Protein AF-0000000072568891 (afdb_homodimer)

Foldseek 3Di:
DLLQVLLVVCQVVQFAEEEEEALLQCVLVVSSVVHPPSVSRYPYYHDQNDPVSLVVLPQDPVQCVPANCADQSSQVSRQVSGCVVRVGQKGKGKDAAADDADPVGRPGDHQWMWMWMDGPPDDIDIDIDGFDNDDSNVSSVVVSVVVSVVSVVVD/DLLQVLLVVCQVVQFAEEEEEALLQCVLVVSSVVHPPSVSRYPYYHDQNDPVSLVVLPQDPVQCVPANCADQSSQVSRQVSGCVVRVGQKGKGKDAAADDQDPVGRPGDHQWMWMWMDGPPDDIDIDIDGFDNDDSNVSSVVVSVVVSVVSVVVD

InterPro domains:
  IPR008136 CinA, C-terminal [PF02464] (4-154)
  IPR008136 CinA, C-terminal [TIGR00199] (7-119)
  IPR036653 CinA-like, C-terminal [G3DSA:3.90.950.20] (2-154)
  IPR036653 CinA-like, C-terminal [SSF142433] (6-154)

Sequence (310 aa):
MINVDIVKKLIDKKIRITTMESCTGGFLISVITDVEGASNITDGGFVTYSNKQKIAMGVSEETIKTYGVYSSETAVKMAEVCKIKMGSNIGIGVTGTLSNVDINNKDSVQGEVYFSIKYDEKPIVSKKINVPIDTRHEQKKFIVNSILKELDKLLMINVDIVKKLIDKKIRITTMESCTGGFLISVITDVEGASNITDGGFVTYSNKQKIAMGVSEETIKTYGVYSSETAVKMAEVCKIKMGSNIGIGVTGTLSNVDINNKDSVQGEVYFSIKYDEKPIVSKKINVPIDTRHEQKKFIVNSILKELDKLL

pLDDT: mean 94.63, std 7.24, range [63.94, 98.94]

Nearest PDB structures (foldseek):
  2a9s-assembly1_B  TM=8.992E-01  e=1.351E-15  Agrobacterium fabrum str. C58
  5kol-assembly2_D  TM=9.150E-01  e=8.970E-14  Escherichia coli O157:H7
  6mr3-assembly1_B-3  TM=9.263E-01  e=1.239E-13  Streptococcus mutans UA159
  5v01-assembly1_B  TM=9.264E-01  e=4.504E-13  Klebsiella pneumoniae subsp. pneumoniae MGH 78578
  4uux-assembly1_B  TM=9.252E-01  e=3.331E-12  Thermus thermophilus HB8

Solvent-accessible surface area (backbone atoms only — not comparable to full-atom values): 15580 Å² total; per-residue (Å²): 106,74,62,51,58,49,51,50,51,30,53,76,68,67,44,26,40,29,34,25,22,22,63,46,24,22,42,55,54,19,55,52,53,44,33,89,68,31,71,77,24,29,48,36,37,39,21,33,48,29,70,68,40,34,37,76,68,58,32,55,60,66,50,32,71,72,63,29,65,67,25,59,69,35,8,42,41,30,3,48,41,38,12,60,77,66,69,33,51,25,6,29,5,36,26,38,35,78,55,74,89,43,86,90,41,80,85,64,52,66,18,38,33,17,34,14,40,37,37,62,106,49,80,68,46,68,46,77,48,79,46,67,93,65,56,54,59,58,37,36,50,53,51,43,52,54,53,50,54,55,50,53,74,75,104,106,74,61,52,58,48,51,49,50,29,52,75,68,64,43,26,40,30,33,25,21,22,62,45,24,23,42,56,55,19,57,52,52,43,33,89,67,32,71,76,22,29,48,35,37,40,22,32,48,29,70,68,42,34,38,73,68,58,32,55,63,64,49,32,70,73,63,29,65,68,23,58,68,35,9,41,42,30,4,50,41,38,12,61,77,67,68,33,50,24,6,30,6,36,25,39,36,76,57,78,88,43,85,90,42,79,83,61,50,69,19,39,34,18,34,14,39,35,37,63,106,48,80,68,47,70,46,77,48,80,48,69,93,66,56,53,58,58,37,36,51,53,52,42,50,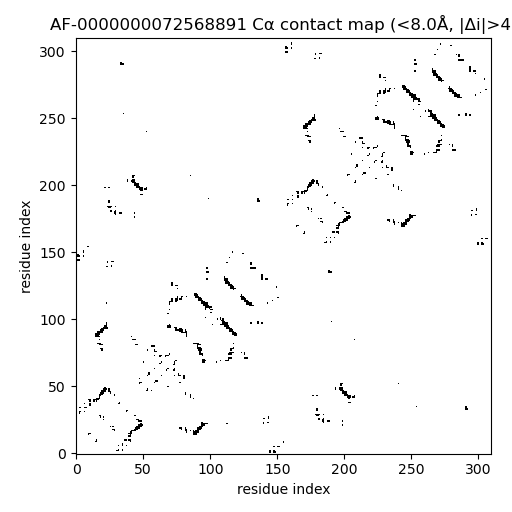53,51,51,55,55,50,52,74,74,104

Radius of gyration: 17.89 Å; Cα contacts (8 Å, |Δi|>4): 688; chains: 2; bounding box: 50×46×38 Å

Organism: NCBI:txid632245

Secondary structure (DSSP, 8-state):
-HHHHHHHHHHHHT--EEEEESTTTTHHHHHHHTSTTGGGT--EEEEE-SHHHHHHTT--HHHHHHH-SSSHHHHHHHHHHHHHHHT-SEEEEEEE--SS--TT-TTPPTTEEEEEEEETTSPPEEEEEEPPS--HHHHHHHHHHHHHHHHHHH-/-HHHHHHHHHHHHT--EEEEESTTTTHHHHHHHTSTTGGGT--EEEEE-SHHHHHHTT--HHHHHHH-SSSHHHHHHHHHHHHHHHT-SEEEEEEE--SS--TT-TT--TTEEEEEEEETTSPPEEEEEEPPS--HHHHHHHHHHHHHHHHHHH-

Structure (mmCIF, N/CA/C/O backbone):
data_AF-0000000072568891-model_v1
#
loop_
_entity.id
_entity.type
_entity.pdbx_description
1 polymer 'Competence/damage-inducible protein CinA C-domain'
#
loop_
_atom_site.group_PDB
_atom_site.id
_atom_site.type_symbol
_atom_site.label_atom_id
_atom_site.label_alt_id
_atom_site.label_comp_id
_atom_site.label_asym_id
_atom_site.label_entity_id
_atom_site.label_seq_id
_atom_site.pdbx_PDB_ins_code
_atom_site.Cartn_x
_atom_site.Cartn_y
_atom_site.Cartn_z
_atom_site.occupancy
_atom_site.B_iso_or_equiv
_atom_site.auth_seq_id
_atom_site.auth_comp_id
_atom_site.auth_asym_id
_atom_site.auth_atom_id
_atom_site.pdbx_PDB_model_num
ATOM 1 N N . MET A 1 1 ? -1.58 -4.449 -21.281 1 75.44 1 MET A N 1
ATOM 2 C CA . MET A 1 1 ? -0.47 -3.965 -20.469 1 75.44 1 MET A CA 1
ATOM 3 C C . MET A 1 1 ? 0.168 -5.109 -19.688 1 75.44 1 MET A C 1
ATOM 5 O O . MET A 1 1 ? -0.51 -6.07 -19.328 1 75.44 1 MET A O 1
ATOM 9 N N . ILE A 1 2 ? 1.432 -5.074 -19.562 1 85.19 2 ILE A N 1
ATOM 10 C CA . ILE A 1 2 ? 2.203 -6.203 -19.062 1 85.19 2 ILE A CA 1
ATOM 11 C C . ILE A 1 2 ? 1.636 -6.652 -17.703 1 85.19 2 ILE A C 1
ATOM 13 O O . ILE A 1 2 ? 1.606 -7.848 -17.406 1 85.19 2 ILE A O 1
ATOM 17 N N . ASN A 1 3 ? 1.14 -5.789 -16.969 1 90.31 3 ASN A N 1
ATOM 18 C CA . ASN A 1 3 ? 0.614 -6.156 -15.656 1 90.31 3 ASN A CA 1
ATOM 19 C C . ASN A 1 3 ? -0.646 -7.012 -15.781 1 90.31 3 ASN A C 1
ATOM 21 O O . ASN A 1 3 ? -0.822 -7.973 -15.031 1 90.31 3 ASN A O 1
ATOM 25 N N . VAL A 1 4 ? -1.508 -6.746 -16.719 1 94.38 4 VAL A N 1
ATOM 26 C CA . VAL A 1 4 ? -2.752 -7.492 -16.875 1 94.38 4 VAL A CA 1
ATOM 27 C C . VAL A 1 4 ? -2.443 -8.945 -17.203 1 94.38 4 VAL A C 1
ATOM 29 O O . VAL A 1 4 ? -3.002 -9.859 -16.594 1 94.38 4 VAL A O 1
ATOM 32 N N . ASP A 1 5 ? -1.561 -9.164 -18.141 1 96.5 5 ASP A N 1
ATOM 33 C CA . ASP A 1 5 ? -1.194 -10.516 -18.547 1 96.5 5 ASP A CA 1
ATOM 34 C C . ASP A 1 5 ? -0.608 -11.305 -17.375 1 96.5 5 ASP A C 1
ATOM 36 O O . ASP A 1 5 ? -0.961 -12.469 -17.172 1 96.5 5 ASP A O 1
ATOM 40 N N . ILE A 1 6 ? 0.227 -10.734 -16.641 1 97.69 6 ILE A N 1
ATOM 41 C CA . ILE A 1 6 ? 0.917 -11.406 -15.547 1 97.69 6 ILE A CA 1
ATOM 42 C C . ILE A 1 6 ? -0.076 -11.727 -14.43 1 97.69 6 ILE A C 1
ATOM 44 O O . ILE A 1 6 ? -0.07 -12.828 -13.883 1 97.69 6 ILE A O 1
ATOM 48 N N . VAL A 1 7 ? -0.919 -10.797 -14.062 1 97.44 7 VAL A N 1
ATOM 49 C CA . VAL A 1 7 ? -1.907 -10.992 -13.008 1 97.44 7 VAL A CA 1
ATOM 50 C C . VAL A 1 7 ? -2.898 -12.078 -13.422 1 97.44 7 VAL A C 1
ATOM 52 O O . VAL A 1 7 ? -3.283 -12.922 -12.609 1 97.44 7 VAL A O 1
ATOM 55 N N . LYS A 1 8 ? -3.287 -12.055 -14.68 1 97.25 8 LYS A N 1
ATOM 56 C CA . LYS A 1 8 ? -4.176 -13.102 -15.18 1 97.25 8 LYS A CA 1
ATOM 57 C C . LYS A 1 8 ? -3.523 -14.477 -15.078 1 97.25 8 LYS A C 1
ATOM 59 O O . LYS A 1 8 ? -4.191 -15.461 -14.758 1 97.25 8 LYS A O 1
ATOM 64 N N . LYS A 1 9 ? -2.248 -14.555 -15.398 1 97.69 9 LYS A N 1
ATOM 65 C CA . LYS A 1 9 ? -1.516 -15.805 -15.234 1 97.69 9 LYS A CA 1
ATOM 66 C C . LYS A 1 9 ? -1.547 -16.281 -13.781 1 97.69 9 LYS A C 1
ATOM 68 O O . LYS A 1 9 ? -1.742 -17.469 -13.516 1 97.69 9 LYS A O 1
ATOM 73 N N . LEU A 1 10 ? -1.302 -15.352 -12.844 1 98 10 LEU A N 1
ATOM 74 C CA . LEU A 1 10 ? -1.345 -15.672 -11.422 1 98 10 LEU A CA 1
ATOM 75 C C . LEU A 1 10 ? -2.719 -16.203 -11.023 1 98 10 LEU A C 1
ATOM 77 O O . LEU A 1 10 ? -2.82 -17.188 -10.289 1 98 10 LEU A O 1
ATOM 81 N N . ILE A 1 11 ? -3.789 -15.555 -11.523 1 97.25 11 ILE A N 1
ATOM 82 C CA . ILE A 1 11 ? -5.16 -15.945 -11.227 1 97.25 11 ILE A CA 1
ATOM 83 C C . ILE A 1 11 ? -5.422 -17.359 -11.75 1 97.25 11 ILE A C 1
ATOM 85 O O . ILE A 1 11 ? -5.941 -18.203 -11.023 1 97.25 11 ILE A O 1
ATOM 89 N N . ASP A 1 12 ? -5.023 -17.578 -12.984 1 97.5 12 ASP A N 1
ATOM 90 C CA . ASP A 1 12 ? -5.246 -18.875 -13.625 1 97.5 12 ASP A CA 1
ATOM 91 C C . ASP A 1 12 ? -4.527 -19.984 -12.867 1 97.5 12 ASP A C 1
ATOM 93 O O . ASP A 1 12 ? -5.051 -21.094 -12.734 1 97.5 12 ASP A O 1
ATOM 97 N N . LYS A 1 13 ? -3.4 -19.703 -12.398 1 97.19 13 LYS A N 1
ATOM 98 C CA . LYS A 1 13 ? -2.572 -20.703 -11.727 1 97.19 13 LYS A CA 1
ATOM 99 C C . LYS A 1 13 ? -2.869 -20.75 -10.227 1 97.19 13 LYS A C 1
ATOM 101 O O . LYS A 1 13 ? -2.293 -21.562 -9.5 1 97.19 13 LYS A O 1
ATOM 106 N N . LYS A 1 14 ? -3.689 -19.812 -9.719 1 97.56 14 LYS A N 1
ATOM 107 C CA . LYS A 1 14 ? -4.09 -19.719 -8.312 1 97.56 14 LYS A CA 1
ATOM 108 C C . LYS A 1 14 ? -2.883 -19.469 -7.418 1 97.56 14 LYS A C 1
ATOM 110 O O . LYS A 1 14 ? -2.752 -20.078 -6.359 1 97.56 14 LYS A O 1
ATOM 115 N N . ILE A 1 15 ? -1.964 -18.703 -7.949 1 97.69 15 ILE A N 1
ATOM 116 C CA . ILE A 1 15 ? -0.773 -18.312 -7.199 1 97.69 15 ILE A CA 1
ATOM 117 C C . ILE A 1 15 ? -1.021 -17 -6.48 1 97.69 15 ILE A C 1
ATOM 119 O O . ILE A 1 15 ? -1.326 -15.984 -7.117 1 97.69 15 ILE A O 1
ATOM 123 N N . ARG A 1 16 ? -0.864 -16.984 -5.18 1 98.19 16 ARG A N 1
ATOM 124 C CA . ARG A 1 16 ? -1.101 -15.789 -4.379 1 98.19 16 ARG A CA 1
ATOM 125 C C . ARG A 1 16 ? 0.17 -14.953 -4.25 1 98.19 16 ARG A C 1
ATOM 127 O O . ARG A 1 16 ? 1.268 -15.5 -4.129 1 98.19 16 ARG A O 1
ATOM 134 N N . ILE A 1 17 ? -0.001 -13.641 -4.223 1 98.62 17 ILE A N 1
ATOM 135 C CA . ILE A 1 17 ? 1.142 -12.734 -4.262 1 98.62 17 ILE A CA 1
ATOM 136 C C . ILE A 1 17 ? 0.931 -11.594 -3.264 1 98.62 17 ILE A C 1
ATOM 138 O O . ILE A 1 17 ? -0.207 -11.211 -2.979 1 98.62 17 ILE A O 1
ATOM 142 N N . THR A 1 18 ? 1.993 -11.078 -2.682 1 98.88 18 THR A N 1
ATOM 143 C CA . THR A 1 18 ? 1.985 -9.914 -1.798 1 98.88 18 THR A CA 1
ATOM 144 C C . THR A 1 18 ? 3.256 -9.094 -1.979 1 98.88 18 THR A C 1
ATOM 146 O O . THR A 1 18 ? 4.195 -9.523 -2.646 1 98.88 18 THR A O 1
ATOM 149 N N . THR A 1 19 ? 3.24 -7.887 -1.479 1 98.94 19 THR A N 1
ATOM 150 C CA . THR A 1 19 ? 4.371 -6.984 -1.669 1 98.94 19 THR A CA 1
ATOM 151 C C . THR A 1 19 ? 4.688 -6.234 -0.378 1 98.94 19 THR A C 1
ATOM 153 O O . THR A 1 19 ? 3.805 -6.023 0.457 1 98.94 19 THR A O 1
ATOM 156 N N . MET A 1 20 ? 5.887 -5.91 -0.161 1 98.94 20 MET A N 1
ATOM 157 C CA . MET A 1 20 ? 6.355 -4.906 0.79 1 98.94 20 MET A CA 1
ATOM 158 C C . MET A 1 20 ? 7.18 -3.834 0.085 1 98.94 20 MET A C 1
ATOM 160 O O . MET A 1 20 ? 8.25 -4.121 -0.459 1 98.94 20 MET A O 1
ATOM 164 N N . GLU A 1 21 ? 6.656 -2.639 0.071 1 98.88 21 GLU A N 1
ATOM 165 C CA . GLU A 1 21 ? 7.18 -1.579 -0.785 1 98.88 21 GLU A CA 1
ATOM 166 C C . GLU A 1 21 ? 7.715 -0.414 0.044 1 98.88 21 GLU A C 1
ATOM 168 O O . GLU A 1 21 ? 7.066 0.03 0.992 1 98.88 21 GLU A O 1
ATOM 173 N N . SER A 1 22 ? 8.859 0.097 -0.297 1 97.56 22 SER A N 1
ATOM 174 C CA . SER A 1 22 ? 9.352 1.367 0.229 1 97.56 22 SER A CA 1
ATOM 175 C C . SER A 1 22 ? 9.25 2.473 -0.815 1 97.56 22 SER A C 1
ATOM 177 O O . SER A 1 22 ? 8.188 3.07 -0.995 1 97.56 22 SER A O 1
ATOM 179 N N . CYS A 1 23 ? 10.117 2.512 -1.845 1 96.25 23 CYS A N 1
ATOM 180 C CA . CYS A 1 23 ? 10.242 3.629 -2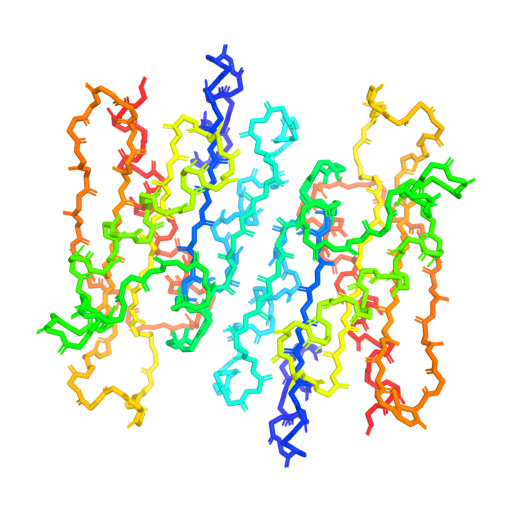.773 1 96.25 23 CYS A CA 1
ATOM 181 C C . CYS A 1 23 ? 9.109 3.617 -3.795 1 96.25 23 CYS A C 1
ATOM 183 O O . CYS A 1 23 ? 8.742 4.664 -4.336 1 96.25 23 CYS A O 1
ATOM 185 N N . THR A 1 24 ? 8.523 2.447 -4.082 1 98 24 THR A N 1
ATOM 186 C CA . THR A 1 24 ? 7.395 2.4 -5 1 98 24 THR A CA 1
ATOM 187 C C . THR A 1 24 ? 6.109 2.832 -4.297 1 98 24 THR A C 1
ATOM 189 O O . THR A 1 24 ? 5.109 3.137 -4.953 1 98 24 THR A O 1
ATOM 192 N N . GLY A 1 25 ? 6.113 2.82 -2.984 1 98 25 GLY A N 1
ATOM 193 C CA . GLY A 1 25 ? 5.117 3.512 -2.18 1 98 25 GLY A CA 1
ATOM 194 C C . GLY A 1 25 ? 3.709 2.996 -2.404 1 98 25 GLY A C 1
ATOM 195 O O . GLY A 1 25 ? 2.752 3.773 -2.416 1 98 25 GLY A O 1
ATOM 196 N N . GLY A 1 26 ? 3.553 1.776 -2.711 1 98.69 26 GLY A N 1
ATOM 197 C CA . GLY A 1 26 ? 2.236 1.182 -2.879 1 98.69 26 GLY A CA 1
ATOM 198 C C . GLY A 1 26 ? 1.837 1.016 -4.332 1 98.69 26 GLY A C 1
ATOM 199 O O . GLY A 1 26 ? 0.814 0.397 -4.633 1 98.69 26 GLY A O 1
ATOM 200 N N . PHE A 1 27 ? 2.658 1.522 -5.219 1 98.69 27 PHE A N 1
ATOM 201 C CA . PHE A 1 27 ? 2.293 1.514 -6.629 1 98.69 27 PHE A CA 1
ATOM 202 C C . PHE A 1 27 ? 2.289 0.093 -7.18 1 98.69 27 PHE A C 1
ATOM 204 O O . PHE A 1 27 ? 1.457 -0.25 -8.023 1 98.69 27 PHE A O 1
ATOM 211 N N . LEU A 1 28 ? 3.188 -0.769 -6.758 1 98.81 28 LEU A N 1
ATOM 212 C CA . LEU A 1 28 ? 3.254 -2.143 -7.242 1 98.81 28 LEU A CA 1
ATOM 213 C C . LEU A 1 28 ? 1.978 -2.902 -6.902 1 98.81 28 LEU A C 1
ATOM 215 O O . LEU A 1 28 ? 1.334 -3.475 -7.785 1 98.81 28 LEU A O 1
ATOM 219 N N . ILE A 1 29 ? 1.585 -2.893 -5.637 1 98.81 29 ILE A N 1
ATOM 220 C CA . ILE A 1 29 ? 0.37 -3.59 -5.227 1 98.81 29 ILE A CA 1
ATOM 221 C C . ILE A 1 29 ? -0.844 -2.945 -5.891 1 98.81 29 ILE A C 1
ATOM 223 O O . ILE A 1 29 ? -1.811 -3.631 -6.23 1 98.81 29 ILE A O 1
ATOM 227 N N . SER A 1 30 ? -0.806 -1.621 -6.07 1 98.56 30 SER A N 1
ATOM 228 C CA . SER A 1 30 ? -1.904 -0.927 -6.734 1 98.56 30 SER A CA 1
ATOM 229 C C . SER A 1 30 ? -2.07 -1.405 -8.172 1 98.56 30 SER A C 1
ATOM 231 O O . SER A 1 30 ? -3.193 -1.597 -8.648 1 98.56 30 SER A O 1
ATOM 233 N N . VAL A 1 31 ? -0.96 -1.564 -8.883 1 98.19 31 VAL A N 1
ATOM 234 C CA . VAL A 1 31 ? -0.97 -2.045 -10.258 1 98.19 31 VAL A CA 1
ATOM 235 C C . VAL A 1 31 ? -1.537 -3.461 -10.312 1 98.19 31 VAL A C 1
ATOM 237 O O . VAL A 1 31 ? -2.311 -3.795 -11.211 1 98.19 31 VAL A O 1
ATOM 240 N N . ILE A 1 32 ? -1.211 -4.293 -9.359 1 98 32 ILE A N 1
ATOM 241 C CA . ILE A 1 32 ? -1.725 -5.656 -9.273 1 98 32 ILE A CA 1
ATOM 242 C C . ILE A 1 32 ? -3.232 -5.625 -9.039 1 98 32 ILE A C 1
ATOM 244 O O . ILE A 1 32 ? -3.988 -6.316 -9.727 1 98 32 ILE A O 1
ATOM 248 N N . THR A 1 33 ? -3.725 -4.73 -8.18 1 96.88 33 THR A N 1
ATOM 249 C CA . THR A 1 33 ? -5.129 -4.703 -7.785 1 96.88 33 THR A CA 1
ATOM 250 C C . THR A 1 33 ? -5.965 -3.945 -8.812 1 96.88 33 THR A C 1
ATOM 252 O O . THR A 1 33 ? -7.195 -3.906 -8.711 1 96.88 33 THR A O 1
ATOM 255 N N . ASP A 1 34 ? -5.32 -3.348 -9.805 1 96.12 34 ASP A N 1
ATOM 256 C CA . ASP A 1 34 ? -6.027 -2.717 -10.914 1 96.12 34 ASP A CA 1
ATOM 257 C C . ASP A 1 34 ? -6.699 -3.76 -11.805 1 96.12 34 ASP A C 1
ATOM 259 O O . ASP A 1 34 ? -7.559 -3.426 -12.617 1 96.12 34 ASP A O 1
ATOM 263 N N . VAL A 1 35 ? -6.242 -4.957 -11.68 1 95.62 35 VAL A N 1
ATOM 264 C CA . VAL A 1 35 ? -6.719 -6.004 -12.578 1 95.62 35 VAL A CA 1
ATOM 265 C C . VAL A 1 35 ? -7.914 -6.719 -11.945 1 95.62 35 VAL A C 1
ATOM 267 O O . VAL A 1 35 ? -7.852 -7.148 -10.797 1 95.62 35 VAL A O 1
ATOM 270 N N . GLU A 1 36 ? -8.961 -6.809 -12.68 1 90.94 36 GLU A N 1
ATOM 271 C CA . GLU A 1 36 ? -10.148 -7.512 -12.203 1 90.94 36 GLU A CA 1
ATOM 272 C C . GLU A 1 36 ? -9.812 -8.938 -11.781 1 90.94 36 GLU A C 1
ATOM 274 O O . GLU A 1 36 ? -9.102 -9.656 -12.492 1 90.94 36 GLU A O 1
ATOM 279 N N . GLY A 1 37 ? -10.297 -9.344 -10.602 1 92.25 37 GLY A N 1
ATOM 280 C CA . GLY A 1 37 ? -10.023 -10.68 -10.102 1 92.25 37 GLY A CA 1
ATOM 281 C C . GLY A 1 37 ? -8.828 -10.734 -9.164 1 92.25 37 GLY A C 1
ATOM 282 O O . GLY A 1 37 ? -8.523 -11.781 -8.594 1 92.25 37 GLY A O 1
ATOM 283 N N . ALA A 1 38 ? -8.172 -9.594 -8.961 1 94.56 38 ALA A N 1
ATOM 284 C CA . ALA A 1 38 ? -6.98 -9.539 -8.117 1 94.56 38 ALA A CA 1
ATOM 285 C C . ALA A 1 38 ? -7.285 -10.047 -6.711 1 94.56 38 ALA A C 1
ATOM 287 O O . ALA A 1 38 ? -6.406 -10.578 -6.031 1 94.56 38 ALA A O 1
ATOM 288 N N . SER A 1 39 ? -8.5 -9.93 -6.215 1 93.31 39 SER A N 1
ATOM 289 C CA . SER A 1 39 ? -8.891 -10.383 -4.883 1 93.31 39 SER A CA 1
ATOM 290 C C . SER A 1 39 ? -8.695 -11.883 -4.73 1 93.31 39 SER A C 1
ATOM 292 O O . SER A 1 39 ? -8.617 -12.398 -3.609 1 93.31 39 SER A O 1
ATOM 294 N N . ASN A 1 40 ? -8.609 -12.57 -5.797 1 94.56 40 ASN A N 1
ATOM 295 C CA . ASN A 1 40 ? -8.43 -14.016 -5.77 1 94.56 40 ASN A CA 1
ATOM 296 C C . ASN A 1 40 ? -6.973 -14.391 -5.488 1 94.56 40 ASN A C 1
ATOM 298 O O . ASN A 1 40 ? -6.68 -15.539 -5.156 1 94.56 40 ASN A O 1
ATOM 302 N N . ILE A 1 41 ? -6.09 -13.367 -5.66 1 97.31 41 ILE A N 1
ATOM 303 C CA . ILE A 1 41 ? -4.695 -13.781 -5.613 1 97.31 41 ILE A CA 1
ATOM 304 C C . ILE A 1 41 ? -3.922 -12.898 -4.641 1 97.31 41 ILE A C 1
ATOM 306 O O . ILE A 1 41 ? -2.709 -13.047 -4.477 1 97.31 41 ILE A O 1
ATOM 310 N N . THR A 1 42 ? -4.523 -11.961 -4.008 1 97.81 42 THR A N 1
ATOM 311 C CA . THR A 1 42 ? -3.811 -11.172 -3.012 1 97.81 42 THR A CA 1
ATOM 312 C C . THR A 1 42 ? -4.742 -10.773 -1.871 1 97.81 42 THR A C 1
ATOM 314 O O . THR A 1 42 ? -5.914 -10.461 -2.098 1 97.81 42 THR A O 1
ATOM 317 N N . ASP A 1 43 ? -4.215 -10.789 -0.689 1 97.75 43 ASP A N 1
ATOM 318 C CA . ASP A 1 43 ? -4.914 -10.281 0.488 1 97.75 43 ASP A CA 1
ATOM 319 C C . ASP A 1 43 ? -4.469 -8.859 0.822 1 97.75 43 ASP A C 1
ATOM 321 O O . ASP A 1 43 ? -5.004 -8.234 1.741 1 97.75 43 ASP A O 1
ATOM 325 N N . GLY A 1 44 ? -3.463 -8.359 0.027 1 97.88 44 GLY A N 1
ATOM 326 C CA . GLY A 1 44 ? -2.943 -7.027 0.285 1 97.88 44 GLY A CA 1
ATOM 327 C C . GLY A 1 44 ? -1.429 -6.973 0.32 1 97.88 44 GLY A C 1
ATOM 328 O O . GLY A 1 44 ? -0.758 -7.805 -0.292 1 97.88 44 GLY A O 1
ATOM 329 N N . GLY A 1 45 ? -0.923 -5.957 0.929 1 98.56 45 GLY A N 1
ATOM 330 C CA . GLY A 1 45 ? 0.506 -5.719 1.062 1 98.56 45 GLY A CA 1
ATOM 331 C C . GLY A 1 45 ? 0.84 -4.633 2.066 1 98.56 45 GLY A C 1
ATOM 332 O O . GLY A 1 45 ? -0.046 -4.121 2.752 1 98.56 45 GLY A O 1
ATOM 333 N N . PHE A 1 46 ? 2.131 -4.344 2.148 1 98.69 46 PHE A N 1
ATOM 334 C CA . PHE A 1 46 ? 2.633 -3.381 3.121 1 98.69 46 PHE A CA 1
ATOM 335 C C . PHE A 1 46 ? 3.424 -2.275 2.43 1 98.69 46 PHE A C 1
ATOM 337 O O . PHE A 1 46 ? 4.289 -2.553 1.599 1 98.69 46 PHE A O 1
ATOM 344 N N . VAL A 1 47 ? 3.062 -1.084 2.764 1 98.75 47 VAL A N 1
ATOM 345 C CA . VAL A 1 47 ? 3.902 0.04 2.361 1 98.75 47 VAL A CA 1
ATOM 346 C C . VAL A 1 47 ? 4.734 0.515 3.551 1 98.75 47 VAL A C 1
ATOM 348 O O . VAL A 1 47 ? 4.211 1.145 4.473 1 98.75 47 VAL A O 1
ATOM 351 N N . THR A 1 48 ? 5.984 0.19 3.553 1 98.44 48 THR A N 1
ATOM 352 C CA . THR A 1 48 ? 6.902 0.521 4.637 1 98.44 48 THR A CA 1
ATOM 353 C C . THR A 1 48 ? 7.895 1.593 4.199 1 98.44 48 THR A C 1
ATOM 355 O O . THR A 1 48 ? 9.062 1.295 3.932 1 98.44 48 THR A O 1
ATOM 358 N N . TYR A 1 49 ? 7.504 2.781 4.254 1 95 49 TYR A N 1
ATOM 359 C CA . TYR A 1 49 ? 8.219 3.914 3.678 1 95 49 TYR A CA 1
ATOM 360 C C . TYR A 1 49 ? 9.297 4.418 4.633 1 95 49 TYR A C 1
ATOM 362 O O . TYR A 1 49 ? 10.078 5.309 4.281 1 95 49 TYR A O 1
ATOM 370 N N . SER A 1 50 ? 9.414 3.914 5.812 1 94.69 50 SER A N 1
ATOM 371 C CA . SER A 1 50 ? 10.445 4.25 6.789 1 94.69 50 SER A CA 1
ATOM 372 C C . SER A 1 50 ? 11.141 3 7.32 1 94.69 50 SER A C 1
ATOM 374 O O . SER A 1 50 ? 10.562 1.909 7.289 1 94.69 50 SER A O 1
ATOM 376 N N . ASN A 1 51 ? 12.344 3.248 7.848 1 94.56 51 ASN A N 1
ATOM 377 C CA . ASN A 1 51 ? 13.039 2.135 8.484 1 94.56 51 ASN A CA 1
ATOM 378 C C . ASN A 1 51 ? 12.258 1.595 9.68 1 94.56 51 ASN A C 1
ATOM 380 O O . ASN A 1 51 ? 12.18 0.381 9.875 1 94.56 51 ASN A O 1
ATOM 384 N N . LYS A 1 52 ? 11.742 2.523 10.383 1 95.69 52 LYS A N 1
ATOM 385 C CA . LYS A 1 52 ? 10.953 2.162 11.562 1 95.69 52 LYS A CA 1
ATOM 386 C C . LYS A 1 52 ? 9.82 1.207 11.195 1 95.69 52 LYS A C 1
ATOM 388 O O . LYS A 1 52 ? 9.594 0.212 11.891 1 95.69 52 LYS A O 1
ATOM 393 N N . GLN A 1 53 ? 9.172 1.443 10.156 1 96.94 53 GLN A N 1
ATOM 394 C CA . GLN A 1 53 ? 8.039 0.614 9.773 1 96.94 53 GLN A CA 1
ATOM 395 C C . GLN A 1 53 ? 8.5 -0.716 9.188 1 96.94 53 GLN A C 1
ATOM 397 O O . GLN A 1 53 ? 7.844 -1.743 9.367 1 96.94 53 GLN A O 1
ATOM 402 N N . LYS A 1 54 ? 9.602 -0.679 8.461 1 97.75 54 LYS A N 1
ATOM 403 C CA . LYS A 1 54 ? 10.164 -1.947 8.008 1 97.75 54 LYS A CA 1
ATOM 404 C C . LYS A 1 54 ? 10.438 -2.881 9.18 1 97.75 54 LYS A C 1
ATOM 406 O O . LYS A 1 54 ? 10.047 -4.051 9.156 1 97.75 54 LYS A O 1
ATOM 411 N N . ILE A 1 55 ? 11.047 -2.312 10.148 1 97.94 55 ILE A N 1
ATOM 412 C CA . ILE A 1 55 ? 11.406 -3.092 11.328 1 97.94 55 ILE A CA 1
ATOM 413 C C . ILE A 1 55 ? 10.133 -3.533 12.062 1 97.94 55 ILE A C 1
ATOM 415 O O . ILE A 1 55 ? 10.023 -4.688 12.477 1 97.94 55 ILE A O 1
ATOM 419 N N . ALA A 1 56 ? 9.172 -2.66 12.203 1 97.06 56 ALA A N 1
ATOM 420 C CA . ALA A 1 56 ? 7.902 -2.973 12.859 1 97.06 56 ALA A CA 1
ATOM 421 C C . ALA A 1 56 ? 7.191 -4.121 12.148 1 97.06 56 ALA A C 1
ATOM 423 O O . ALA A 1 56 ? 6.5 -4.918 12.789 1 97.06 56 ALA A O 1
ATOM 424 N N . MET A 1 57 ? 7.445 -4.27 10.859 1 97.25 57 MET A N 1
ATOM 425 C CA . MET A 1 57 ? 6.785 -5.324 10.094 1 97.25 57 MET A CA 1
ATOM 426 C C . MET A 1 57 ? 7.59 -6.617 10.148 1 97.25 57 MET A C 1
ATOM 428 O O . MET A 1 57 ? 7.141 -7.652 9.656 1 97.25 57 MET A O 1
ATOM 432 N N . GLY A 1 58 ? 8.75 -6.551 10.625 1 98.06 58 GLY A N 1
ATOM 433 C CA . GLY A 1 58 ? 9.461 -7.797 10.852 1 98.06 58 GLY A CA 1
ATOM 434 C C . GLY A 1 58 ? 10.789 -7.867 10.109 1 98.06 58 GLY A C 1
ATOM 435 O O . GLY A 1 58 ? 11.492 -8.875 10.188 1 98.06 58 GLY A O 1
ATOM 436 N N . VAL A 1 59 ? 11.117 -6.875 9.367 1 98.38 59 VAL A N 1
ATOM 437 C CA . VAL A 1 59 ? 12.438 -6.84 8.734 1 98.38 59 VAL A CA 1
ATOM 438 C C . VAL A 1 59 ? 13.516 -6.672 9.805 1 98.38 59 VAL A C 1
ATOM 440 O O . VAL A 1 59 ? 13.414 -5.789 10.656 1 98.38 59 VAL A O 1
ATOM 443 N N . SER A 1 60 ? 14.5 -7.434 9.75 1 97.31 60 SER A N 1
ATOM 444 C CA . SER A 1 60 ? 15.539 -7.48 10.773 1 97.31 60 SER A CA 1
ATOM 445 C C . SER A 1 60 ? 16.266 -6.148 10.883 1 97.31 60 SER A C 1
ATOM 447 O O . SER A 1 60 ? 16.844 -5.664 9.898 1 97.31 60 SER A O 1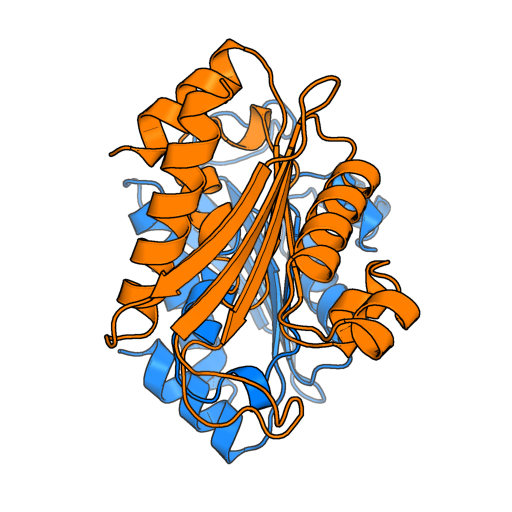
ATOM 449 N N . GLU A 1 61 ? 16.25 -5.66 12.062 1 97.12 61 GLU A N 1
ATOM 450 C CA . GLU A 1 61 ? 17.031 -4.445 12.312 1 97.12 61 GLU A CA 1
ATOM 451 C C . GLU A 1 61 ? 18.516 -4.672 12.039 1 97.12 61 GLU A C 1
ATOM 453 O O . GLU A 1 61 ? 19.188 -3.783 11.516 1 97.12 61 GLU A O 1
ATOM 458 N N . GLU A 1 62 ? 18.969 -5.793 12.414 1 97.62 62 GLU A N 1
ATOM 459 C CA . GLU A 1 62 ? 20.359 -6.145 12.195 1 97.62 62 GLU A CA 1
ATOM 460 C C . GLU A 1 62 ? 20.719 -6.125 10.711 1 97.62 62 GLU A C 1
ATOM 462 O O . GLU A 1 62 ? 21.781 -5.664 10.32 1 97.62 62 GLU A O 1
ATOM 467 N N . THR A 1 63 ? 19.844 -6.637 9.891 1 97 63 THR A N 1
ATOM 468 C CA . THR A 1 63 ? 20.062 -6.629 8.445 1 97 63 THR A CA 1
ATOM 469 C C . THR A 1 63 ? 20.203 -5.203 7.926 1 97 63 THR A C 1
ATOM 471 O O . THR A 1 63 ? 21.125 -4.906 7.16 1 97 63 THR A O 1
ATOM 474 N N . ILE A 1 64 ? 19.344 -4.348 8.391 1 95.88 64 ILE A N 1
ATOM 475 C CA . ILE A 1 64 ? 19.344 -2.959 7.938 1 95.88 64 ILE A CA 1
ATOM 476 C C . ILE A 1 64 ? 20.625 -2.27 8.422 1 95.88 64 ILE A C 1
ATOM 478 O O . ILE A 1 64 ? 21.266 -1.527 7.668 1 95.88 64 ILE A O 1
ATOM 482 N N . LYS A 1 65 ? 20.969 -2.551 9.648 1 95 65 LYS A N 1
ATOM 483 C CA . LYS A 1 65 ? 22.156 -1.942 10.234 1 95 65 LYS A CA 1
ATOM 484 C C . LYS A 1 65 ? 23.422 -2.406 9.508 1 95 65 LYS A C 1
ATOM 486 O O . LYS A 1 65 ? 24.344 -1.615 9.281 1 95 65 LYS A O 1
ATOM 491 N N . THR A 1 66 ? 23.484 -3.645 9.195 1 96.44 66 THR A N 1
ATOM 492 C CA . THR A 1 66 ? 24.688 -4.262 8.648 1 96.44 66 THR A CA 1
ATOM 493 C C . THR A 1 66 ? 24.828 -3.938 7.164 1 96.44 66 THR A C 1
ATOM 495 O O . THR A 1 66 ? 25.922 -3.561 6.711 1 96.44 66 THR A O 1
ATOM 498 N N . TYR A 1 67 ? 23.781 -4.055 6.383 1 96 67 TYR A N 1
ATOM 499 C CA . TYR A 1 67 ? 23.891 -3.994 4.93 1 96 67 TYR A CA 1
ATOM 500 C C . TYR A 1 67 ? 23.328 -2.686 4.395 1 96 67 TYR A C 1
ATOM 502 O O . TYR A 1 67 ? 23.562 -2.328 3.238 1 96 67 TYR A O 1
ATOM 510 N N . GLY A 1 68 ? 22.547 -1.988 5.285 1 94.12 68 GLY A N 1
ATOM 511 C CA . GLY A 1 68 ? 21.844 -0.792 4.848 1 94.12 68 GLY A CA 1
ATOM 512 C C . GLY A 1 68 ? 20.422 -1.067 4.387 1 94.12 68 GLY A C 1
ATOM 513 O O . GLY A 1 68 ? 20.094 -2.189 3.994 1 94.12 68 GLY A O 1
ATOM 514 N N . VAL A 1 69 ? 19.609 -0.022 4.391 1 94.62 69 VAL A N 1
ATOM 515 C CA . VAL A 1 69 ? 18.203 -0.147 3.996 1 94.62 69 VAL A CA 1
ATOM 516 C C . VAL A 1 69 ? 18.109 -0.352 2.486 1 94.62 69 VAL A C 1
ATOM 518 O O . VAL A 1 69 ? 17.219 -1.047 2.002 1 94.62 69 VAL A O 1
ATOM 521 N N . TYR A 1 70 ? 19.031 0.247 1.751 1 94.81 70 TYR A N 1
ATOM 522 C CA . TYR A 1 70 ? 19.109 0.091 0.303 1 94.81 70 TYR A CA 1
ATOM 523 C C . TYR A 1 70 ? 20.125 -0.979 -0.073 1 94.81 70 TYR A C 1
ATOM 525 O O . TYR A 1 70 ? 21.281 -0.666 -0.399 1 94.81 70 TYR A O 1
ATOM 533 N N . SER A 1 71 ? 19.641 -2.211 -0.037 1 96.38 71 SER A N 1
ATOM 534 C CA . SER A 1 71 ? 20.5 -3.354 -0.309 1 96.38 71 SER A CA 1
ATOM 535 C C . SER A 1 71 ? 19.703 -4.562 -0.77 1 96.38 71 SER A C 1
ATOM 537 O O . SER A 1 71 ? 18.484 -4.637 -0.528 1 96.38 71 SER A O 1
ATOM 539 N N . SER A 1 72 ? 20.406 -5.465 -1.412 1 97.69 72 SER A N 1
ATOM 540 C CA . SER A 1 72 ? 19.797 -6.723 -1.815 1 97.69 72 SER A CA 1
ATOM 541 C C . SER A 1 72 ? 19.328 -7.523 -0.604 1 97.69 72 SER A C 1
ATOM 543 O O . SER A 1 72 ? 18.266 -8.156 -0.639 1 97.69 72 SER A O 1
ATOM 545 N N . GLU A 1 73 ? 20.109 -7.543 0.435 1 98.25 73 GLU A N 1
ATOM 546 C CA . GLU A 1 73 ? 19.797 -8.281 1.653 1 98.25 73 GLU A CA 1
ATOM 547 C C . GLU A 1 73 ? 18.5 -7.777 2.289 1 98.25 73 GLU A C 1
ATOM 549 O O . GLU A 1 73 ? 17.656 -8.57 2.707 1 98.25 73 GLU A O 1
ATOM 554 N N . THR A 1 74 ? 18.344 -6.465 2.336 1 98.12 74 THR A N 1
ATOM 555 C CA . THR A 1 74 ? 17.141 -5.891 2.896 1 98.12 74 THR A CA 1
ATOM 556 C C . THR A 1 74 ? 15.93 -6.211 2.018 1 98.12 74 THR A C 1
ATOM 558 O O . THR A 1 74 ? 14.867 -6.594 2.521 1 98.12 74 THR A O 1
ATOM 561 N N . ALA A 1 75 ? 16.094 -6.117 0.705 1 98.69 75 ALA A N 1
ATOM 562 C CA . ALA A 1 75 ? 15.008 -6.449 -0.214 1 98.69 75 ALA A CA 1
ATOM 563 C C . ALA A 1 75 ? 14.57 -7.902 -0.046 1 98.69 75 ALA A C 1
ATOM 565 O O . ALA A 1 75 ? 13.375 -8.203 -0.082 1 98.69 75 ALA A O 1
ATOM 566 N N . VAL A 1 76 ? 15.508 -8.797 0.118 1 98.5 76 VAL A N 1
ATOM 567 C CA . VAL A 1 76 ? 15.219 -10.219 0.311 1 98.5 76 VAL A CA 1
ATOM 568 C C . VAL A 1 76 ? 14.422 -10.414 1.594 1 98.5 76 VAL A C 1
ATOM 570 O O . VAL A 1 76 ? 13.414 -11.125 1.602 1 98.5 76 VAL A O 1
ATOM 573 N N . LYS A 1 77 ? 14.844 -9.773 2.65 1 98.56 77 LYS A N 1
ATOM 574 C CA . LYS A 1 77 ? 14.133 -9.891 3.918 1 98.56 77 LYS A CA 1
ATOM 575 C C . LYS A 1 77 ? 12.711 -9.344 3.803 1 98.56 77 LYS A C 1
ATOM 577 O O . LYS A 1 77 ? 11.766 -9.93 4.336 1 98.56 77 LYS A O 1
ATOM 582 N N . MET A 1 78 ? 12.57 -8.258 3.117 1 98.81 78 MET A N 1
ATOM 583 C CA . MET A 1 78 ? 11.25 -7.695 2.881 1 98.81 78 MET A CA 1
ATOM 584 C C . MET A 1 78 ? 10.352 -8.695 2.162 1 98.81 78 MET A C 1
ATOM 586 O O . MET A 1 78 ? 9.203 -8.914 2.568 1 98.81 78 MET A O 1
ATOM 590 N N . ALA A 1 79 ? 10.875 -9.289 1.113 1 98.81 79 ALA A N 1
ATOM 591 C CA . ALA A 1 79 ? 10.117 -10.266 0.342 1 98.81 79 ALA A CA 1
ATOM 592 C C . ALA A 1 79 ? 9.719 -11.461 1.209 1 98.81 79 ALA A C 1
ATOM 594 O O . ALA A 1 79 ? 8.57 -11.906 1.172 1 98.81 79 ALA A O 1
ATOM 595 N N . GLU A 1 80 ? 10.617 -11.938 1.991 1 98.12 80 GLU A N 1
ATOM 596 C CA . GLU A 1 80 ? 10.383 -13.094 2.846 1 98.12 80 GLU A CA 1
ATOM 597 C C . GLU A 1 80 ? 9.344 -12.781 3.924 1 98.12 80 GLU A C 1
ATOM 599 O O . GLU A 1 80 ? 8.43 -13.578 4.16 1 98.12 80 GLU A O 1
ATOM 604 N N . VAL A 1 81 ? 9.5 -11.664 4.555 1 98.5 81 VAL A N 1
ATOM 605 C CA . VAL A 1 81 ? 8.656 -11.281 5.68 1 98.5 81 VAL A CA 1
ATOM 606 C C . VAL A 1 81 ? 7.215 -11.094 5.203 1 98.5 81 VAL A C 1
ATOM 608 O O . VAL A 1 81 ? 6.285 -11.641 5.805 1 98.5 81 VAL A O 1
ATOM 611 N N . CYS A 1 82 ? 7.059 -10.359 4.117 1 98.56 82 CYS A N 1
ATOM 612 C CA . CYS A 1 82 ? 5.688 -10.125 3.678 1 98.56 82 CYS A CA 1
ATOM 613 C C . CYS A 1 82 ? 5.043 -11.414 3.186 1 98.56 82 CYS A C 1
ATOM 615 O O . CYS A 1 82 ? 3.85 -11.641 3.398 1 98.56 82 CYS A O 1
ATOM 617 N N . LYS A 1 83 ? 5.809 -12.266 2.5 1 98.44 83 LYS A N 1
ATOM 618 C CA . LYS A 1 83 ? 5.305 -13.562 2.043 1 98.44 83 LYS A CA 1
ATOM 619 C C . LYS A 1 83 ? 4.77 -14.383 3.209 1 98.44 83 LYS A C 1
ATOM 621 O O . LYS A 1 83 ? 3.666 -14.938 3.135 1 98.44 83 LYS A O 1
ATOM 626 N N . ILE A 1 84 ? 5.523 -14.469 4.258 1 97.56 84 ILE A N 1
ATOM 627 C CA . ILE A 1 84 ? 5.16 -15.258 5.43 1 97.56 84 ILE A CA 1
ATOM 628 C C . ILE A 1 84 ? 3.943 -14.641 6.109 1 97.56 84 ILE A C 1
ATOM 630 O O . ILE A 1 84 ? 2.979 -15.336 6.426 1 97.56 84 ILE A O 1
ATOM 634 N N . LYS A 1 85 ? 3.924 -13.391 6.367 1 96.94 85 LYS A N 1
ATOM 635 C CA . LYS A 1 85 ? 2.855 -12.695 7.078 1 96.94 85 LYS A CA 1
ATOM 636 C C . LYS A 1 85 ? 1.524 -12.836 6.344 1 96.94 85 LYS A C 1
ATOM 638 O O . LYS A 1 85 ? 0.467 -12.906 6.973 1 96.94 85 LYS A O 1
ATOM 643 N N . MET A 1 86 ? 1.62 -12.797 5.027 1 97.75 86 MET A N 1
ATOM 644 C CA . MET A 1 86 ? 0.393 -12.812 4.234 1 97.75 86 MET A CA 1
ATOM 645 C C . MET A 1 86 ? -0.001 -14.234 3.869 1 97.75 86 MET A C 1
ATOM 647 O O . MET A 1 86 ? -1.097 -14.469 3.355 1 97.75 86 MET A O 1
ATOM 651 N N . GLY A 1 87 ? 0.934 -15.188 4.094 1 97.06 87 GLY A N 1
ATOM 652 C CA . GLY A 1 87 ? 0.683 -16.562 3.68 1 97.06 87 GLY A CA 1
ATOM 653 C C . GLY A 1 87 ? 0.543 -16.719 2.176 1 97.06 87 GLY A C 1
ATOM 654 O O . GLY A 1 87 ? -0.328 -17.453 1.701 1 97.06 87 GLY A O 1
ATOM 655 N N . SER A 1 88 ? 1.33 -15.969 1.422 1 98 88 SER A N 1
ATOM 656 C CA . SER A 1 88 ? 1.249 -15.984 -0.035 1 98 88 SER A CA 1
ATOM 657 C C . SER A 1 88 ? 2.291 -16.922 -0.638 1 98 88 SER A C 1
ATOM 659 O O . SER A 1 88 ? 3.238 -17.328 0.041 1 98 88 SER A O 1
ATOM 661 N N . ASN A 1 89 ? 2.076 -17.266 -1.874 1 98.31 89 ASN A N 1
ATOM 662 C CA . ASN A 1 89 ? 3.07 -18.047 -2.604 1 98.31 89 ASN A CA 1
ATOM 663 C C . ASN A 1 89 ? 4.27 -17.203 -3.002 1 98.31 89 ASN A C 1
ATOM 665 O O . ASN A 1 89 ? 5.402 -17.688 -3.029 1 98.31 89 ASN A O 1
ATOM 669 N N . ILE A 1 90 ? 4.031 -15.953 -3.322 1 98.69 90 ILE A N 1
ATOM 670 C CA . ILE A 1 90 ? 5.059 -15.031 -3.791 1 98.69 90 ILE A CA 1
ATOM 671 C C . ILE A 1 90 ? 5.078 -13.781 -2.904 1 98.69 90 ILE A C 1
ATOM 673 O O . ILE A 1 90 ? 4.031 -13.211 -2.609 1 98.69 90 ILE A O 1
ATOM 677 N N . GLY A 1 91 ? 6.227 -13.383 -2.43 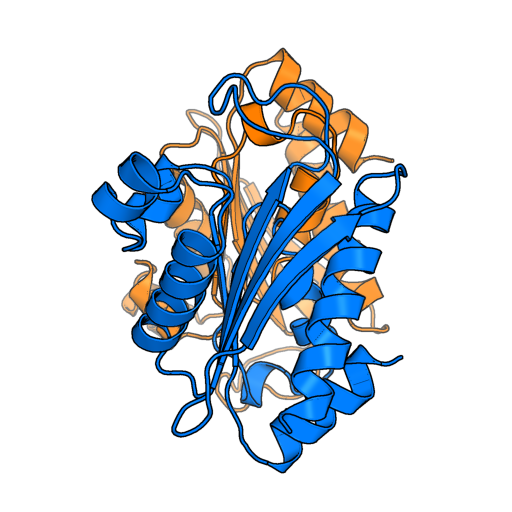1 98.81 91 GLY A N 1
ATOM 678 C CA . GLY A 1 91 ? 6.477 -12.086 -1.813 1 98.81 91 GLY A CA 1
ATOM 679 C C . GLY A 1 91 ? 7.477 -11.25 -2.584 1 98.81 91 GLY A C 1
ATOM 680 O O . GLY A 1 91 ? 8.492 -11.758 -3.057 1 98.81 91 GLY A O 1
ATOM 681 N N . ILE A 1 92 ? 7.203 -9.992 -2.754 1 98.94 92 ILE A N 1
ATOM 682 C CA . ILE A 1 92 ? 8.117 -9.078 -3.436 1 98.94 92 ILE A CA 1
ATOM 683 C C . ILE A 1 92 ? 8.531 -7.957 -2.488 1 98.94 92 ILE A C 1
ATOM 685 O O . ILE A 1 92 ? 7.676 -7.301 -1.882 1 98.94 92 ILE A O 1
ATOM 689 N N . GLY A 1 93 ? 9.789 -7.758 -2.285 1 98.94 93 GLY A N 1
ATOM 690 C CA . GLY A 1 93 ? 10.344 -6.66 -1.51 1 98.94 93 GLY A CA 1
ATOM 691 C C . GLY A 1 93 ? 11.055 -5.625 -2.363 1 98.94 93 GLY A C 1
ATOM 692 O O . GLY A 1 93 ? 11.82 -5.977 -3.264 1 98.94 93 GLY A O 1
ATOM 693 N N . VAL A 1 94 ? 10.758 -4.34 -2.17 1 98.81 94 VAL A N 1
ATOM 694 C CA . VAL A 1 94 ? 11.344 -3.266 -2.967 1 98.81 94 VAL A CA 1
ATOM 695 C C . VAL A 1 94 ? 11.875 -2.172 -2.043 1 98.81 94 VAL A C 1
ATOM 697 O O . VAL A 1 94 ? 11.156 -1.683 -1.17 1 98.81 94 VAL A O 1
ATOM 700 N N . THR A 1 95 ? 13.078 -1.82 -2.164 1 97.88 95 THR A N 1
ATOM 701 C CA . THR A 1 95 ? 13.688 -0.693 -1.465 1 97.88 95 THR A CA 1
ATOM 702 C C . THR A 1 95 ? 14.625 0.079 -2.391 1 97.88 95 THR A C 1
ATOM 704 O O . THR A 1 95 ? 15.109 -0.464 -3.387 1 97.88 95 THR A O 1
ATOM 707 N N . GLY A 1 96 ? 14.781 1.37 -2.115 1 95.88 96 GLY A N 1
ATOM 708 C CA . GLY A 1 96 ? 15.609 2.219 -2.953 1 95.88 96 GLY A CA 1
ATOM 709 C C . GLY A 1 96 ? 15.383 3.699 -2.713 1 95.88 96 GLY A C 1
ATOM 710 O O . GLY A 1 96 ? 14.602 4.078 -1.837 1 95.88 96 GLY A O 1
ATOM 711 N N . THR A 1 97 ? 16.094 4.488 -3.426 1 91.88 97 THR A N 1
ATOM 712 C CA . THR A 1 97 ? 15.969 5.938 -3.32 1 91.88 97 THR A CA 1
ATOM 713 C C . THR A 1 97 ? 15.703 6.559 -4.688 1 91.88 97 THR A C 1
ATOM 715 O O . THR A 1 97 ? 16.438 6.309 -5.645 1 91.88 97 THR A O 1
ATOM 718 N N . LEU A 1 98 ? 14.633 7.324 -4.797 1 90.31 98 LEU A N 1
ATOM 719 C CA . LEU A 1 98 ? 14.258 7.957 -6.055 1 90.31 98 LEU A CA 1
ATOM 720 C C . LEU A 1 98 ? 14.625 9.438 -6.051 1 90.31 98 LEU A C 1
ATOM 722 O O . LEU A 1 98 ? 14.719 10.062 -7.109 1 90.31 98 LEU A O 1
ATOM 726 N N . SER A 1 99 ? 14.531 10.055 -5.004 1 77 99 SER A N 1
ATOM 727 C CA . SER A 1 99 ? 14.844 11.484 -4.934 1 77 99 SER A CA 1
ATOM 728 C C . SER A 1 99 ? 16.156 11.727 -4.184 1 77 99 SER A C 1
ATOM 730 O O . SER A 1 99 ? 16.734 10.789 -3.637 1 77 99 SER A O 1
ATOM 732 N N . ASN A 1 100 ? 16.547 12.984 -4.172 1 65.88 100 ASN A N 1
ATOM 733 C CA . ASN A 1 100 ? 17.906 13.336 -3.748 1 65.88 100 ASN A CA 1
ATOM 734 C C . ASN A 1 100 ? 18.188 12.844 -2.336 1 65.88 100 ASN A C 1
ATOM 736 O O . ASN A 1 100 ? 17.469 11.992 -1.81 1 65.88 100 ASN A O 1
ATOM 740 N N . VAL A 1 101 ? 18.781 13.633 -1.444 1 63.94 101 VAL A N 1
ATOM 741 C CA . VAL A 1 101 ? 19.531 13.258 -0.255 1 63.94 101 VAL A CA 1
ATOM 742 C C . VAL A 1 101 ? 18.578 12.711 0.807 1 63.94 101 VAL A C 1
ATOM 744 O O . VAL A 1 101 ? 17.562 13.328 1.11 1 63.94 101 VAL A O 1
ATOM 747 N N . ASP A 1 102 ? 18.625 11.375 1.069 1 65.25 102 ASP A N 1
A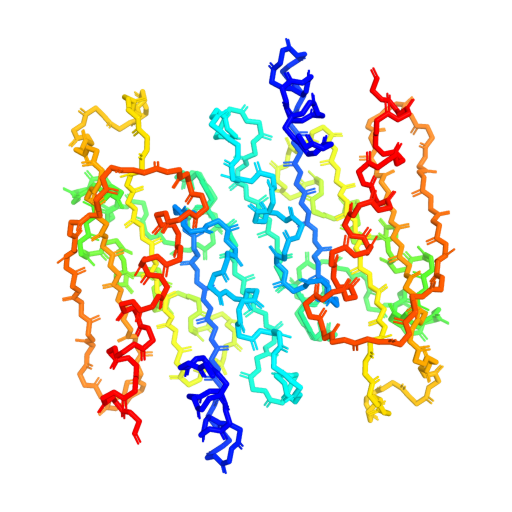TOM 748 C CA . ASP A 1 102 ? 17.953 10.758 2.215 1 65.25 102 ASP A CA 1
ATOM 749 C C . ASP A 1 102 ? 18.734 11.008 3.502 1 65.25 102 ASP A C 1
ATOM 751 O O . ASP A 1 102 ? 19.781 10.391 3.734 1 65.25 102 ASP A O 1
ATOM 755 N N . ILE A 1 103 ? 18.266 11.875 4.324 1 69.12 103 ILE A N 1
ATOM 756 C CA . ILE A 1 103 ? 19 12.336 5.492 1 69.12 103 ILE A CA 1
ATOM 757 C C . ILE A 1 103 ? 19.203 11.188 6.473 1 69.12 103 ILE A C 1
ATOM 759 O O . ILE A 1 103 ? 20.188 11.148 7.203 1 69.12 103 ILE A O 1
ATOM 763 N N . ASN A 1 104 ? 18.312 10.219 6.352 1 72.31 104 ASN A N 1
ATOM 764 C CA . ASN A 1 104 ? 18.375 9.117 7.309 1 72.31 104 ASN A CA 1
ATOM 765 C C . ASN A 1 104 ? 19.297 8.008 6.816 1 72.31 104 ASN A C 1
ATOM 767 O O . ASN A 1 104 ? 19.641 7.098 7.578 1 72.31 104 ASN A O 1
ATOM 771 N N . ASN A 1 105 ? 19.578 8.102 5.52 1 73.62 105 ASN A N 1
ATOM 772 C CA . ASN A 1 105 ? 20.469 7.129 4.898 1 73.62 105 ASN A CA 1
ATOM 773 C C . ASN A 1 105 ? 21.5 7.809 4.012 1 73.62 105 ASN A C 1
ATOM 775 O O . ASN A 1 105 ? 21.328 7.895 2.795 1 73.62 105 ASN A O 1
ATOM 779 N N . LYS A 1 106 ? 22.594 8.211 4.543 1 73 106 LYS A N 1
ATOM 780 C CA . LYS A 1 106 ? 23.594 9.086 3.932 1 73 106 LYS A CA 1
ATOM 781 C C . LYS A 1 106 ? 24.266 8.398 2.744 1 73 106 LYS A C 1
ATOM 783 O O . LYS A 1 106 ? 24.828 9.07 1.867 1 73 106 LYS A O 1
ATOM 788 N N . ASP A 1 107 ? 24.297 7.125 2.789 1 72.94 107 ASP A N 1
ATOM 789 C CA . ASP A 1 107 ? 24.969 6.402 1.715 1 72.94 107 ASP A CA 1
ATOM 790 C C . ASP A 1 107 ? 24.016 6.145 0.548 1 72.94 107 ASP A C 1
ATOM 792 O O . ASP A 1 107 ? 24.344 5.406 -0.383 1 72.94 107 ASP A O 1
ATOM 796 N N . SER A 1 108 ? 22.938 6.832 0.564 1 76 108 SER A N 1
ATOM 797 C CA . SER A 1 108 ? 21.953 6.598 -0.485 1 76 108 SER A CA 1
ATOM 798 C C . SER A 1 108 ? 22.375 7.23 -1.803 1 76 108 SER A C 1
ATOM 800 O O . SER A 1 108 ? 22.938 8.328 -1.814 1 76 108 SER A O 1
ATOM 802 N N . VAL A 1 109 ? 22.312 6.43 -2.867 1 82.38 109 VAL A N 1
ATOM 803 C CA . VAL A 1 109 ? 22.562 6.898 -4.227 1 82.38 109 VAL A CA 1
ATOM 804 C C . VAL A 1 109 ? 21.25 7.051 -4.977 1 82.38 109 VAL A C 1
ATOM 806 O O . VAL A 1 109 ? 20.5 6.082 -5.129 1 82.38 109 VAL A O 1
ATOM 809 N N . GLN A 1 110 ? 20.969 8.188 -5.496 1 86.56 110 GLN A N 1
ATOM 810 C CA . GLN A 1 110 ? 19.719 8.477 -6.176 1 86.56 110 GLN A CA 1
ATOM 811 C C . GLN A 1 110 ? 19.5 7.539 -7.363 1 86.56 110 GLN A C 1
ATOM 813 O O . GLN A 1 110 ? 20.422 7.324 -8.164 1 86.56 110 GLN A O 1
ATOM 818 N N . GLY A 1 111 ? 18.328 6.984 -7.371 1 91.88 111 GLY A N 1
ATOM 819 C CA . GLY A 1 111 ? 17.953 6.152 -8.5 1 91.88 111 GLY A CA 1
ATOM 820 C C . GLY A 1 111 ? 18.375 4.703 -8.344 1 91.88 111 GLY A C 1
ATOM 821 O O . GLY A 1 111 ? 18.109 3.875 -9.219 1 91.88 111 GLY A O 1
ATOM 822 N N . GLU A 1 112 ? 19.016 4.395 -7.27 1 94.94 112 GLU A N 1
ATOM 823 C CA . GLU A 1 112 ? 19.375 3.01 -6.992 1 94.94 112 GLU A CA 1
ATOM 824 C C . GLU A 1 112 ? 18.25 2.273 -6.277 1 94.94 112 GLU A C 1
ATOM 826 O O . GLU A 1 112 ? 17.844 2.672 -5.188 1 94.94 112 GLU A O 1
ATOM 831 N N . VAL A 1 113 ? 17.781 1.214 -6.883 1 98 113 VAL A N 1
ATOM 832 C CA . VAL A 1 113 ? 16.641 0.468 -6.355 1 98 113 VAL A CA 1
ATOM 833 C C . VAL A 1 113 ? 16.984 -1.021 -6.305 1 98 113 VAL A C 1
ATOM 835 O O . VAL A 1 113 ? 17.609 -1.552 -7.223 1 98 113 VAL A O 1
ATOM 838 N N . TYR A 1 114 ? 16.641 -1.641 -5.25 1 98.62 114 TYR A N 1
ATOM 839 C CA . TYR A 1 114 ? 16.766 -3.08 -5.062 1 98.62 114 TYR A CA 1
ATOM 840 C C . TYR A 1 114 ? 15.406 -3.74 -4.93 1 98.62 114 TYR A C 1
ATOM 842 O O . TYR A 1 114 ? 14.523 -3.221 -4.242 1 98.62 114 TYR A O 1
ATOM 850 N N . PHE A 1 115 ? 15.242 -4.844 -5.578 1 98.88 115 PHE A N 1
ATOM 851 C CA . PHE A 1 115 ? 14.031 -5.621 -5.344 1 98.88 115 PHE A CA 1
ATOM 852 C C . PHE A 1 115 ? 14.336 -7.113 -5.336 1 98.88 115 PHE A C 1
ATOM 854 O O . PHE A 1 115 ? 15.344 -7.547 -5.891 1 98.88 115 PHE A O 1
ATOM 861 N N . SER A 1 116 ? 13.484 -7.848 -4.656 1 98.88 116 SER A N 1
ATOM 862 C CA . SER A 1 116 ? 13.586 -9.297 -4.582 1 98.88 116 SER A CA 1
ATOM 863 C C . SER A 1 116 ? 12.219 -9.961 -4.723 1 98.88 116 SER A C 1
ATOM 865 O O . SER A 1 116 ? 11.203 -9.391 -4.305 1 98.88 116 SER A O 1
ATOM 867 N N . ILE A 1 117 ? 12.219 -11.078 -5.355 1 98.81 117 ILE A N 1
ATOM 868 C CA . ILE A 1 117 ? 11.031 -11.914 -5.504 1 98.81 117 ILE A CA 1
ATOM 869 C C . ILE A 1 117 ? 11.281 -13.289 -4.875 1 98.81 117 ILE A C 1
ATOM 871 O O . ILE A 1 117 ? 12.156 -14.031 -5.324 1 98.81 117 ILE A O 1
ATOM 875 N N . LYS A 1 118 ? 10.578 -13.516 -3.811 1 98.56 118 LYS A N 1
ATOM 876 C CA . LYS A 1 118 ? 10.602 -14.844 -3.188 1 98.56 118 LYS A CA 1
ATOM 877 C C . LYS A 1 118 ? 9.391 -15.672 -3.615 1 98.56 118 LYS A C 1
ATOM 879 O O . LYS A 1 118 ? 8.258 -15.344 -3.268 1 98.56 118 LYS A O 1
ATOM 884 N N . TYR A 1 119 ? 9.633 -16.594 -4.387 1 97.25 119 TYR A N 1
ATOM 885 C CA . TYR A 1 119 ? 8.617 -17.531 -4.848 1 97.25 119 TYR A CA 1
ATOM 886 C C . TYR A 1 119 ? 8.914 -18.938 -4.363 1 97.25 119 TYR A C 1
ATOM 888 O O . TYR A 1 119 ? 10.008 -19.453 -4.578 1 97.25 119 TYR A O 1
ATOM 896 N N . ASP A 1 120 ? 8.164 -19.531 -3.631 1 86.19 120 ASP A N 1
ATOM 897 C CA . ASP A 1 120 ? 8.344 -20.828 -2.984 1 86.19 120 ASP A CA 1
ATOM 898 C C . ASP A 1 120 ? 9.336 -21.703 -3.76 1 86.19 120 ASP A C 1
ATOM 900 O O . ASP A 1 120 ? 9.93 -21.25 -4.738 1 86.19 120 ASP A O 1
ATOM 904 N N . GLU A 1 121 ? 9.664 -22.781 -3.729 1 82.69 121 GLU A N 1
ATOM 905 C CA . GLU A 1 121 ? 10.625 -23.797 -4.176 1 82.69 121 GLU A CA 1
ATOM 906 C C . GLU A 1 121 ? 11.445 -23.281 -5.363 1 82.69 121 GLU A C 1
ATOM 908 O O . GLU A 1 121 ? 11.984 -24.078 -6.133 1 82.69 121 GLU A O 1
ATOM 913 N N . LYS A 1 122 ? 11.367 -21.938 -5.625 1 89.81 122 LYS A N 1
ATOM 914 C CA . LYS A 1 122 ? 12.219 -21.328 -6.648 1 89.81 122 LYS A CA 1
ATOM 915 C C . LYS A 1 122 ? 13.367 -20.547 -6.016 1 89.81 122 LYS A C 1
ATOM 917 O O . LYS A 1 122 ? 13.289 -20.156 -4.855 1 89.81 122 LYS A O 1
ATOM 922 N N . PRO A 1 123 ? 14.43 -20.469 -6.801 1 90.5 123 PRO A N 1
ATOM 923 C CA . PRO A 1 123 ? 15.461 -19.547 -6.328 1 90.5 123 PRO A CA 1
ATOM 924 C C . PRO A 1 123 ? 14.953 -18.109 -6.191 1 90.5 123 PRO A C 1
ATOM 926 O O . PRO A 1 123 ? 14.133 -17.656 -6.996 1 90.5 123 PRO A O 1
ATOM 929 N N . ILE A 1 124 ? 15.438 -17.406 -5.168 1 94.94 124 ILE A N 1
ATOM 930 C CA . ILE A 1 124 ? 15.047 -16.016 -4.953 1 94.94 124 ILE A CA 1
ATOM 931 C C . ILE A 1 124 ? 15.68 -15.133 -6.02 1 94.94 124 ILE A C 1
ATOM 933 O O . ILE A 1 124 ? 16.859 -15.289 -6.344 1 94.94 124 ILE A O 1
ATOM 937 N N . VAL A 1 125 ? 14.867 -14.312 -6.637 1 96.69 125 VAL A N 1
ATOM 938 C CA . VAL A 1 125 ? 15.367 -13.273 -7.531 1 96.69 125 VAL A CA 1
ATOM 939 C C . VAL A 1 125 ? 15.742 -12.031 -6.723 1 96.69 125 VAL A C 1
ATOM 941 O O . VAL A 1 125 ? 14.953 -11.547 -5.914 1 96.69 125 VAL A O 1
ATOM 944 N N . SER A 1 126 ? 16.875 -11.57 -6.816 1 97.88 126 SER A N 1
ATOM 945 C CA . SER A 1 126 ? 17.344 -10.336 -6.195 1 97.88 126 SER A CA 1
ATOM 946 C C . SER A 1 126 ? 18.125 -9.477 -7.188 1 97.88 126 SER A C 1
ATOM 948 O O . SER A 1 126 ? 19.141 -9.906 -7.727 1 97.88 126 SER A O 1
ATOM 950 N N . LYS A 1 127 ? 17.656 -8.266 -7.457 1 98.12 127 LYS A N 1
ATOM 951 C CA . LYS A 1 127 ? 18.25 -7.43 -8.492 1 98.12 127 LYS A CA 1
ATOM 952 C C . LYS A 1 127 ? 18.438 -6 -8 1 98.12 127 LYS A C 1
ATOM 954 O O . LYS A 1 127 ? 17.656 -5.512 -7.172 1 98.12 127 LYS A O 1
ATOM 959 N N . LYS A 1 128 ? 19.469 -5.426 -8.492 1 98 128 LYS A N 1
ATOM 960 C CA . LYS A 1 128 ? 19.688 -3.984 -8.422 1 98 128 LYS A CA 1
ATOM 961 C C . LYS A 1 128 ? 19.422 -3.322 -9.773 1 98 128 LYS A C 1
ATOM 963 O 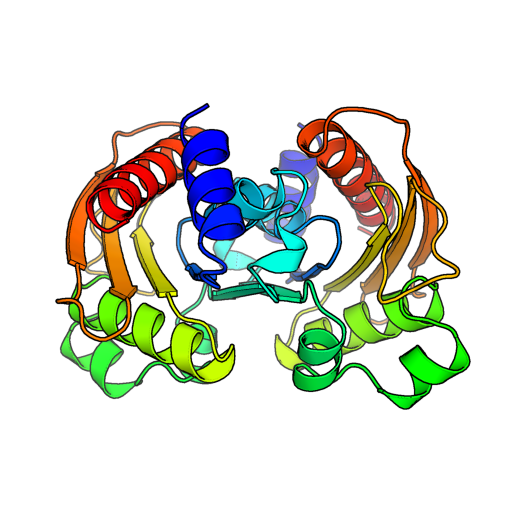O . LYS A 1 128 ? 19.891 -3.803 -10.805 1 98 128 LYS A O 1
ATOM 968 N N . ILE A 1 129 ? 18.625 -2.275 -9.781 1 97.88 129 ILE A N 1
ATOM 969 C CA . ILE A 1 129 ? 18.422 -1.56 -11.031 1 97.88 129 ILE A CA 1
ATOM 970 C C . ILE A 1 129 ? 18.672 -0.068 -10.82 1 97.88 129 ILE A C 1
ATOM 972 O O . ILE A 1 129 ? 18.5 0.447 -9.711 1 97.88 129 ILE A O 1
ATOM 976 N N . ASN A 1 130 ? 19.062 0.571 -11.906 1 96.44 130 ASN A N 1
ATOM 977 C CA . ASN A 1 130 ? 19.203 2.023 -11.93 1 96.44 130 ASN A CA 1
ATOM 978 C C . ASN A 1 130 ? 18.031 2.693 -12.625 1 96.44 130 ASN A C 1
ATOM 980 O O . ASN A 1 130 ? 17.75 2.424 -13.797 1 96.44 130 ASN A O 1
ATOM 984 N N . VAL A 1 131 ? 17.422 3.541 -11.844 1 96.56 131 VAL A N 1
ATOM 985 C CA . VAL A 1 131 ? 16.188 4.168 -12.32 1 96.56 131 VAL A CA 1
ATOM 986 C C . VAL A 1 131 ? 16.516 5.527 -12.938 1 96.56 131 VAL A C 1
ATOM 988 O O . VAL A 1 131 ? 17.172 6.359 -12.312 1 96.56 131 VAL A O 1
ATOM 991 N N . PRO A 1 132 ? 16.094 5.738 -14.164 1 93.81 132 PRO A N 1
ATOM 992 C CA . PRO A 1 132 ? 16.375 7.02 -14.82 1 93.81 132 PRO A CA 1
ATOM 993 C C . PRO A 1 132 ? 15.75 8.203 -14.094 1 93.81 132 PRO A C 1
ATOM 995 O O . PRO A 1 132 ? 14.688 8.062 -13.477 1 93.81 132 PRO A O 1
ATOM 998 N N . ILE A 1 133 ? 16.422 9.359 -14.211 1 89.44 133 ILE A N 1
ATOM 999 C CA . ILE A 1 133 ? 15.883 10.578 -13.617 1 89.44 133 ILE A CA 1
ATOM 1000 C C . ILE A 1 133 ? 14.625 11.008 -14.359 1 89.44 133 ILE A C 1
ATOM 1002 O O . ILE A 1 133 ? 14.656 11.242 -15.57 1 89.44 133 ILE A O 1
ATOM 1006 N N . ASP A 1 134 ? 13.562 11.133 -13.594 1 92.69 134 ASP A N 1
ATOM 1007 C CA . ASP A 1 134 ? 12.25 11.492 -14.102 1 92.69 134 ASP A CA 1
ATOM 1008 C C . ASP A 1 134 ? 11.312 11.906 -12.969 1 92.69 134 ASP A C 1
ATOM 1010 O O . ASP A 1 134 ? 11.75 12.086 -11.828 1 92.69 134 ASP A O 1
ATOM 1014 N N . THR A 1 135 ? 10.039 12.102 -13.344 1 92.56 135 THR A N 1
ATOM 1015 C CA . THR A 1 135 ? 9.07 12.32 -12.273 1 92.56 135 THR A CA 1
ATOM 1016 C C . THR A 1 135 ? 8.969 11.086 -11.383 1 92.56 135 THR A C 1
ATOM 1018 O O . THR A 1 135 ? 9.289 9.977 -11.805 1 92.56 135 THR A O 1
ATOM 1021 N N . ARG A 1 136 ? 8.539 11.258 -10.195 1 93.56 136 ARG A N 1
ATOM 1022 C CA . ARG A 1 136 ? 8.398 10.156 -9.242 1 93.56 136 ARG A CA 1
ATOM 1023 C C . ARG A 1 136 ? 7.504 9.055 -9.805 1 93.56 136 ARG A C 1
ATOM 1025 O O . ARG A 1 136 ? 7.836 7.875 -9.727 1 93.56 136 ARG A O 1
ATOM 1032 N N . HIS A 1 137 ? 6.395 9.5 -10.305 1 94.94 137 HIS A N 1
ATOM 1033 C CA . HIS A 1 137 ? 5.449 8.531 -10.859 1 94.94 137 HIS A CA 1
ATOM 1034 C C . HIS A 1 137 ? 6.098 7.691 -11.953 1 94.94 137 HIS A C 1
ATOM 1036 O O . HIS A 1 137 ? 5.926 6.469 -11.984 1 94.94 137 HIS A O 1
ATOM 1042 N N . GLU A 1 138 ? 6.777 8.352 -12.867 1 96.19 138 GLU A N 1
ATOM 1043 C CA . GLU A 1 138 ? 7.426 7.629 -13.961 1 96.19 138 GLU A CA 1
ATOM 1044 C C . GLU A 1 138 ? 8.531 6.719 -13.445 1 96.19 138 GLU A C 1
ATOM 1046 O O . GLU A 1 138 ? 8.766 5.641 -13.992 1 96.19 138 GLU A O 1
ATOM 1051 N N . GLN A 1 139 ? 9.258 7.121 -12.453 1 97 139 GLN A N 1
ATOM 1052 C CA . GLN A 1 139 ? 10.266 6.273 -11.82 1 97 139 GLN A CA 1
ATOM 1053 C C . GLN A 1 139 ? 9.633 5.02 -11.227 1 97 139 GLN A C 1
ATOM 1055 O O . GLN A 1 139 ? 10.125 3.906 -11.438 1 97 139 GLN A O 1
ATOM 1060 N N . LYS A 1 140 ? 8.5 5.18 -10.477 1 97.69 140 LYS A N 1
ATOM 1061 C CA . LYS A 1 140 ? 7.777 4.039 -9.922 1 97.69 140 LYS A CA 1
ATOM 1062 C C . LYS A 1 140 ? 7.324 3.084 -11.023 1 97.69 140 LYS A C 1
ATOM 1064 O O . LYS A 1 140 ? 7.434 1.865 -10.875 1 97.69 140 LYS A O 1
ATOM 1069 N N . LYS A 1 141 ? 6.793 3.674 -12.094 1 97.62 141 LYS A N 1
ATOM 1070 C CA . LYS A 1 141 ? 6.352 2.865 -13.227 1 97.62 141 LYS A CA 1
ATOM 1071 C C . LYS A 1 141 ? 7.496 2.025 -13.789 1 97.62 141 LYS A C 1
ATOM 1073 O O . LYS A 1 141 ? 7.312 0.85 -14.109 1 97.62 141 LYS A O 1
ATOM 1078 N N . PHE A 1 142 ? 8.664 2.678 -13.938 1 98.12 142 PHE A N 1
ATOM 1079 C CA . PHE A 1 142 ? 9.844 1.981 -14.438 1 98.12 142 PHE A CA 1
ATOM 1080 C C . PHE A 1 142 ? 10.195 0.805 -13.539 1 98.12 142 PHE A C 1
ATOM 1082 O O . PHE A 1 142 ? 10.445 -0.302 -14.023 1 98.12 142 PHE A O 1
ATOM 1089 N N . ILE A 1 143 ? 10.227 0.987 -12.227 1 98.5 143 ILE A N 1
ATOM 1090 C CA . ILE A 1 143 ? 10.57 -0.034 -11.242 1 98.5 143 ILE A CA 1
ATOM 1091 C C . ILE A 1 143 ? 9.562 -1.181 -11.32 1 98.5 143 ILE A C 1
ATOM 1093 O O . ILE A 1 143 ? 9.953 -2.348 -11.43 1 98.5 143 ILE A O 1
ATOM 1097 N N . VAL A 1 144 ? 8.273 -0.864 -11.281 1 98.62 144 VAL A N 1
ATOM 1098 C CA . VAL A 1 144 ? 7.211 -1.863 -11.25 1 98.62 144 VAL A CA 1
ATOM 1099 C C . VAL A 1 144 ? 7.25 -2.697 -12.531 1 98.62 144 VAL A C 1
ATOM 1101 O O . VAL A 1 144 ? 7.105 -3.92 -12.492 1 98.62 144 VAL A O 1
ATOM 1104 N N . ASN A 1 145 ? 7.461 -2.025 -13.656 1 98.25 145 ASN A N 1
ATOM 1105 C CA . ASN A 1 145 ? 7.586 -2.762 -14.914 1 98.25 145 ASN A CA 1
ATOM 1106 C C . ASN A 1 145 ? 8.766 -3.734 -14.875 1 98.25 145 ASN A C 1
ATOM 1108 O O . ASN A 1 145 ? 8.664 -4.855 -15.383 1 98.25 145 ASN A O 1
ATOM 1112 N N . SER A 1 146 ? 9.883 -3.309 -14.352 1 98.38 146 SER A N 1
ATOM 1113 C CA . SER A 1 146 ? 11.055 -4.172 -14.234 1 98.38 146 SER A CA 1
ATOM 1114 C C . SER A 1 146 ? 10.758 -5.391 -13.367 1 98.38 146 SER A C 1
ATOM 1116 O O . SER A 1 146 ? 11.156 -6.508 -13.703 1 98.38 146 SER A O 1
ATOM 1118 N N . ILE A 1 147 ? 10.086 -5.184 -12.25 1 98.69 147 ILE A N 1
ATOM 1119 C CA . ILE A 1 147 ? 9.734 -6.254 -11.328 1 98.69 147 ILE A CA 1
ATOM 1120 C C . ILE A 1 147 ? 8.789 -7.238 -12.016 1 98.69 147 ILE A C 1
ATOM 1122 O O . ILE A 1 147 ? 8.969 -8.453 -11.922 1 98.69 147 ILE A O 1
ATOM 1126 N N . LEU A 1 148 ? 7.797 -6.719 -12.734 1 98.38 148 LEU A N 1
ATOM 1127 C CA . LEU A 1 148 ? 6.809 -7.562 -13.398 1 98.38 148 LEU A CA 1
ATOM 1128 C C . LEU A 1 148 ? 7.457 -8.398 -14.492 1 98.38 148 LEU A C 1
ATOM 1130 O O . LEU A 1 148 ? 7.074 -9.555 -14.711 1 98.38 148 LEU A O 1
ATOM 1134 N N . LYS A 1 149 ? 8.391 -7.797 -15.188 1 97.94 149 LYS A N 1
ATOM 1135 C CA . LYS A 1 149 ? 9.117 -8.555 -16.203 1 97.94 149 LYS A CA 1
ATOM 1136 C C . LYS A 1 149 ? 9.852 -9.742 -15.578 1 97.94 149 LYS A C 1
ATOM 1138 O O . LYS A 1 149 ? 9.828 -10.844 -16.125 1 97.94 149 LYS A O 1
ATOM 1143 N N . GLU A 1 150 ? 10.5 -9.531 -14.477 1 98 150 GLU A N 1
ATOM 1144 C CA . GLU A 1 150 ? 11.188 -10.625 -13.789 1 98 150 GLU A CA 1
ATOM 1145 C C . GLU A 1 150 ? 10.203 -11.656 -13.266 1 98 150 GLU A C 1
ATOM 1147 O O . GLU A 1 150 ? 10.469 -12.859 -13.312 1 98 150 GLU A O 1
ATOM 1152 N N . LEU A 1 151 ? 9.094 -11.18 -12.719 1 97.88 151 LEU A N 1
ATOM 1153 C CA . LEU A 1 151 ? 8.062 -12.086 -12.234 1 97.88 151 LEU A CA 1
ATOM 1154 C C . LEU A 1 151 ? 7.543 -12.977 -13.352 1 97.88 151 LEU A C 1
ATOM 1156 O O . LEU A 1 151 ? 7.312 -14.172 -13.148 1 97.88 151 LEU A O 1
ATOM 1160 N N . ASP A 1 152 ? 7.355 -12.391 -14.5 1 96.81 152 ASP A N 1
ATOM 1161 C CA . ASP A 1 152 ? 6.859 -13.133 -15.656 1 96.81 152 ASP A CA 1
ATOM 1162 C C . ASP A 1 152 ? 7.785 -14.305 -16 1 96.81 152 ASP A C 1
ATOM 1164 O O . ASP A 1 152 ? 7.32 -15.391 -16.344 1 96.81 152 ASP A O 1
ATOM 1168 N N . LYS A 1 153 ? 9.07 -14.078 -15.875 1 95.62 153 LYS A N 1
ATOM 1169 C CA . LYS A 1 153 ? 10.047 -15.125 -16.156 1 95.62 153 LYS A CA 1
ATOM 1170 C C . LYS A 1 153 ? 9.883 -16.297 -15.18 1 95.62 153 LYS A C 1
ATOM 1172 O O . LYS A 1 153 ? 10.211 -17.438 -15.516 1 95.62 153 LYS A O 1
ATOM 1177 N N . LEU A 1 154 ? 9.445 -16 -13.984 1 95 154 LEU A N 1
ATOM 1178 C CA . LEU A 1 154 ? 9.328 -17.016 -12.945 1 95 154 LEU A CA 1
ATOM 1179 C C . LEU A 1 154 ? 8.047 -17.828 -13.109 1 95 154 LEU A C 1
ATOM 1181 O O . LEU A 1 154 ? 7.93 -18.938 -12.594 1 95 154 LEU A O 1
ATOM 1185 N N . LEU A 1 155 ? 7.121 -17.219 -13.758 1 93.12 155 LEU A N 1
ATOM 1186 C CA . LEU A 1 155 ? 5.805 -17.844 -13.859 1 93.12 155 LEU A CA 1
ATOM 1187 C C . LEU A 1 155 ? 5.742 -18.797 -15.055 1 93.12 155 LEU A C 1
ATOM 1189 O O . LEU A 1 155 ? 4.965 -19.75 -15.055 1 93.12 155 LEU A O 1
ATOM 1193 N N . MET B 1 1 ? -1.692 19.25 -9.672 1 76.94 1 MET B N 1
ATOM 1194 C CA . MET B 1 1 ? -2.678 18.219 -9.367 1 76.94 1 MET B CA 1
ATOM 1195 C C . MET B 1 1 ? -3.068 18.266 -7.891 1 76.94 1 MET B C 1
ATOM 1197 O O . MET B 1 1 ? -2.262 18.656 -7.043 1 76.94 1 MET B O 1
ATOM 1201 N N . ILE B 1 2 ? -4.281 18.047 -7.613 1 86.06 2 ILE B N 1
ATOM 1202 C CA . ILE B 1 2 ? -4.852 18.281 -6.293 1 86.06 2 ILE B CA 1
ATOM 1203 C C . ILE B 1 2 ? -4.02 17.547 -5.238 1 86.06 2 ILE B C 1
ATOM 1205 O O . ILE B 1 2 ? -3.838 18.047 -4.125 1 86.06 2 ILE B O 1
ATOM 1209 N N . ASN B 1 3 ? -3.473 16.469 -5.559 1 91.06 3 ASN B N 1
ATOM 1210 C CA . ASN B 1 3 ? -2.691 15.727 -4.582 1 91.06 3 ASN B CA 1
ATOM 1211 C C . ASN B 1 3 ? -1.404 16.453 -4.211 1 91.06 3 ASN B C 1
ATOM 1213 O O . ASN B 1 3 ? -1.013 16.484 -3.043 1 91.06 3 ASN B O 1
ATOM 1217 N N . VAL B 1 4 ? -0.75 17.109 -5.129 1 94.56 4 VAL B N 1
ATOM 1218 C CA . VAL B 1 4 ? 0.503 17.812 -4.867 1 94.56 4 VAL B CA 1
ATOM 1219 C C . VAL B 1 4 ? 0.263 18.938 -3.873 1 94.56 4 VAL B C 1
ATOM 1221 O O . VAL B 1 4 ? 0.998 19.078 -2.893 1 94.56 4 VAL B O 1
ATOM 1224 N N . ASP B 1 5 ? -0.756 19.703 -4.098 1 96.62 5 ASP B N 1
ATOM 1225 C CA . ASP B 1 5 ? -1.077 20.828 -3.225 1 96.62 5 ASP B CA 1
ATOM 1226 C C . ASP B 1 5 ? -1.374 20.359 -1.804 1 96.62 5 ASP B C 1
ATOM 1228 O O . ASP B 1 5 ? -0.893 20.953 -0.833 1 96.62 5 ASP B O 1
ATOM 1232 N N . ILE B 1 6 ? -2.105 19.344 -1.67 1 97.69 6 ILE B N 1
ATOM 1233 C CA . ILE B 1 6 ? -2.525 18.844 -0.366 1 97.69 6 ILE B CA 1
ATOM 1234 C C . ILE B 1 6 ? -1.323 18.266 0.375 1 97.69 6 ILE B C 1
ATOM 1236 O O . ILE B 1 6 ? -1.138 18.516 1.567 1 97.69 6 ILE B O 1
ATOM 1240 N N . VAL B 1 7 ? -0.514 17.484 -0.277 1 97.44 7 VAL B N 1
ATOM 1241 C CA . VAL B 1 7 ? 0.664 16.875 0.331 1 97.44 7 VAL B CA 1
ATOM 1242 C C . VAL B 1 7 ? 1.65 17.953 0.752 1 97.44 7 VAL B C 1
ATOM 1244 O O . VAL B 1 7 ? 2.246 17.875 1.83 1 97.44 7 VAL B O 1
ATOM 1247 N N . LYS B 1 8 ? 1.809 18.969 -0.084 1 97.31 8 LYS B N 1
ATOM 1248 C CA . LYS B 1 8 ? 2.68 20.094 0.273 1 97.31 8 LYS B CA 1
ATOM 1249 C C . LYS B 1 8 ? 2.176 20.797 1.524 1 97.31 8 LYS B C 1
ATOM 1251 O O . LYS B 1 8 ? 2.971 21.219 2.369 1 97.31 8 LYS B O 1
ATOM 1256 N N . LYS B 1 9 ? 0.875 20.984 1.621 1 97.75 9 LYS B N 1
ATOM 1257 C CA . LYS B 1 9 ? 0.293 21.562 2.828 1 97.75 9 LYS B CA 1
ATOM 1258 C C . LYS B 1 9 ? 0.626 20.719 4.059 1 97.75 9 LYS B C 1
ATOM 1260 O O . LYS B 1 9 ? 0.968 21.266 5.113 1 97.75 9 LYS B O 1
ATOM 1265 N N . LEU B 1 10 ? 0.47 19.391 3.943 1 98 10 LEU B N 1
ATOM 1266 C CA . LEU B 1 10 ? 0.797 18.484 5.039 1 98 10 LEU B CA 1
ATOM 1267 C C . LEU B 1 10 ? 2.262 18.625 5.441 1 98 10 LEU B C 1
ATOM 1269 O O . LEU B 1 10 ? 2.578 18.672 6.633 1 98 10 LEU B O 1
ATOM 1273 N N . ILE B 1 11 ? 3.168 18.703 4.438 1 97.19 11 ILE B N 1
ATOM 1274 C CA . ILE B 1 11 ? 4.602 18.844 4.68 1 97.19 11 ILE B CA 1
ATOM 1275 C C . ILE B 1 11 ? 4.883 20.141 5.418 1 97.19 11 ILE B C 1
ATOM 1277 O O . ILE B 1 11 ? 5.594 20.156 6.426 1 97.19 11 ILE B O 1
ATOM 1281 N N . ASP B 1 12 ? 4.289 21.219 4.918 1 97.5 12 ASP B N 1
ATOM 1282 C CA . ASP B 1 12 ? 4.504 22.531 5.508 1 97.5 12 ASP B CA 1
ATOM 1283 C C . ASP B 1 12 ? 4.031 22.562 6.957 1 97.5 12 ASP B C 1
ATOM 1285 O O . ASP B 1 12 ? 4.668 23.188 7.809 1 97.5 12 ASP B O 1
ATOM 1289 N N . LYS B 1 13 ? 2.992 21.922 7.23 1 97.25 13 LYS B N 1
ATOM 1290 C CA . LYS B 1 13 ? 2.391 21.938 8.562 1 97.25 13 LYS B CA 1
ATOM 1291 C C . LYS B 1 13 ? 2.953 20.828 9.438 1 97.25 13 LYS B C 1
ATOM 1293 O O . LYS B 1 13 ? 2.588 20.703 10.609 1 97.25 13 LYS B O 1
ATOM 1298 N N . LYS B 1 14 ? 3.762 19.922 8.867 1 97.5 14 LYS B N 1
ATOM 1299 C CA . LYS B 1 14 ? 4.395 18.797 9.555 1 97.5 14 LYS B CA 1
ATOM 1300 C C . LYS B 1 14 ? 3.35 17.828 10.109 1 97.5 14 LYS B C 1
ATOM 1302 O O . LYS B 1 14 ? 3.463 17.375 11.25 1 97.5 14 LYS B O 1
ATOM 1307 N N . ILE B 1 15 ? 2.295 17.688 9.359 1 97.75 15 ILE B N 1
ATOM 1308 C CA . ILE B 1 15 ? 1.228 16.766 9.719 1 97.75 15 ILE B CA 1
ATOM 1309 C C . ILE B 1 15 ? 1.481 15.406 9.07 1 97.75 15 ILE B C 1
ATOM 1311 O O . ILE B 1 15 ? 1.577 15.305 7.848 1 97.75 15 ILE B O 1
ATOM 1315 N N . ARG B 1 16 ? 1.562 14.375 9.875 1 98.19 16 ARG B N 1
ATOM 1316 C CA . ARG B 1 16 ? 1.831 13.031 9.375 1 98.19 16 ARG B CA 1
ATOM 1317 C C . ARG B 1 16 ? 0.535 12.305 9.031 1 98.19 16 ARG B C 1
ATOM 1319 O O . ARG B 1 16 ? -0.47 12.453 9.734 1 98.19 16 ARG B O 1
ATOM 1326 N N . ILE B 1 17 ? 0.592 11.469 7.992 1 98.62 17 ILE B N 1
ATOM 1327 C CA . ILE B 1 17 ? -0.614 10.844 7.465 1 98.62 17 ILE B CA 1
ATOM 1328 C C . ILE B 1 17 ? -0.33 9.383 7.133 1 98.62 17 ILE B C 1
ATOM 1330 O O . ILE B 1 17 ? 0.802 9.023 6.801 1 98.62 17 ILE B O 1
ATOM 1334 N N . THR B 1 18 ? -1.311 8.516 7.273 1 98.88 18 THR B N 1
ATOM 1335 C CA . THR B 1 18 ? -1.248 7.109 6.895 1 98.88 18 THR B CA 1
ATOM 1336 C C . THR B 1 18 ? -2.6 6.629 6.367 1 98.88 18 THR B C 1
ATOM 1338 O O . THR B 1 18 ? -3.602 7.336 6.48 1 98.88 18 THR B O 1
ATOM 1341 N N . THR B 1 19 ? -2.596 5.504 5.715 1 98.94 19 THR B N 1
ATOM 1342 C CA . THR B 1 19 ? -3.818 5 5.098 1 98.94 19 THR B CA 1
ATOM 1343 C C . THR B 1 19 ? -3.965 3.5 5.344 1 98.94 19 THR B C 1
ATOM 1345 O O . THR B 1 19 ? -2.971 2.793 5.516 1 98.94 19 THR B O 1
ATOM 1348 N N . MET B 1 20 ? -5.133 3.021 5.438 1 98.94 20 MET B N 1
ATOM 1349 C CA . MET B 1 20 ? -5.516 1.618 5.309 1 98.94 20 MET B CA 1
ATOM 1350 C C . MET B 1 20 ? -6.543 1.433 4.195 1 98.94 20 MET B C 1
ATOM 1352 O O . MET B 1 20 ? -7.66 1.947 4.281 1 98.94 20 MET B O 1
ATOM 1356 N N . GLU B 1 21 ? -6.137 0.747 3.166 1 98.88 21 GLU B N 1
ATOM 1357 C CA . GLU B 1 21 ? -6.902 0.71 1.923 1 98.88 21 GLU B CA 1
ATOM 1358 C C . GLU B 1 21 ? -7.379 -0.705 1.609 1 98.88 21 GLU B C 1
ATOM 1360 O O . GLU B 1 21 ? -6.613 -1.664 1.724 1 98.88 21 GLU B O 1
ATOM 1365 N N . SER B 1 22 ? -8.602 -0.852 1.2 1 97.62 22 SER B N 1
ATOM 1366 C CA . SER B 1 22 ? -9.102 -2.092 0.614 1 97.62 22 SER B CA 1
ATOM 1367 C C . SER B 1 22 ? -9.289 -1.956 -0.893 1 97.62 22 SER B C 1
ATOM 1369 O O . SER B 1 22 ? -8.328 -2.098 -1.657 1 97.62 22 SER B O 1
ATOM 1371 N N . CYS B 1 23 ? -10.312 -1.242 -1.38 1 96.31 23 CYS B N 1
ATOM 1372 C CA . CYS B 1 23 ? -10.695 -1.225 -2.787 1 96.31 23 CYS B CA 1
ATOM 1373 C C . CYS B 1 23 ? -9.773 -0.324 -3.596 1 96.31 23 CYS B C 1
ATOM 1375 O O . CYS B 1 23 ? -9.609 -0.52 -4.801 1 96.31 23 CYS B O 1
ATOM 1377 N N . THR B 1 24 ? -9.148 0.67 -2.959 1 98 24 THR B N 1
ATOM 1378 C CA . THR B 1 24 ? -8.203 1.514 -3.68 1 98 24 THR B CA 1
ATOM 1379 C C . THR B 1 24 ? -6.855 0.81 -3.826 1 98 24 THR B C 1
ATOM 1381 O O . THR B 1 24 ? -6.023 1.218 -4.637 1 98 24 THR B O 1
ATOM 1384 N N . GLY B 1 25 ? -6.625 -0.21 -3.033 1 98 25 GLY B N 1
ATOM 1385 C CA . GLY B 1 25 ? -5.566 -1.179 -3.271 1 98 25 GLY B CA 1
ATOM 1386 C C . GLY B 1 25 ? -4.18 -0.565 -3.254 1 98 25 GLY B C 1
ATOM 1387 O O . GLY B 1 25 ? -3.314 -0.951 -4.043 1 98 25 GLY B O 1
ATOM 1388 N N . GLY B 1 26 ? -3.977 0.444 -2.514 1 98.69 26 GLY B N 1
ATOM 1389 C CA . GLY B 1 26 ? -2.666 1.058 -2.383 1 98.69 26 GLY B CA 1
ATOM 1390 C C . GLY B 1 26 ? -2.521 2.334 -3.189 1 98.69 26 GLY B C 1
ATOM 1391 O O . GLY B 1 26 ? -1.519 3.041 -3.068 1 98.69 26 GLY B O 1
ATOM 1392 N N . PHE B 1 27 ? -3.527 2.635 -3.973 1 98.69 27 PHE B N 1
ATOM 1393 C CA . PHE B 1 27 ? -3.418 3.775 -4.875 1 98.69 27 PHE B CA 1
ATOM 1394 C C . PHE B 1 27 ? -3.389 5.082 -4.094 1 98.69 27 PHE B C 1
ATOM 1396 O O . PHE B 1 27 ? -2.693 6.027 -4.48 1 98.69 27 PHE B O 1
ATOM 1403 N N . LEU B 1 28 ? -4.121 5.211 -3.004 1 98.81 28 LEU B N 1
ATOM 1404 C CA . LEU B 1 28 ? -4.152 6.434 -2.209 1 98.81 28 LEU B CA 1
ATOM 1405 C C . LEU B 1 28 ? -2.775 6.746 -1.639 1 98.81 28 LEU B C 1
ATOM 1407 O O . LEU B 1 28 ? -2.252 7.848 -1.834 1 98.81 28 LEU B O 1
ATOM 1411 N N . ILE B 1 29 ? -2.166 5.789 -0.966 1 98.81 29 ILE B N 1
ATOM 1412 C CA . ILE B 1 29 ? -0.841 6.004 -0.395 1 98.81 29 ILE B CA 1
ATOM 1413 C C . ILE B 1 29 ? 0.173 6.234 -1.514 1 98.81 29 ILE B C 1
ATOM 1415 O O . ILE B 1 29 ? 1.12 7.008 -1.354 1 98.81 29 ILE B O 1
ATOM 1419 N N . SER B 1 30 ? -0.016 5.551 -2.648 1 98.56 30 SER B N 1
ATOM 1420 C CA . SER B 1 30 ? 0.881 5.738 -3.785 1 98.56 30 SER B CA 1
ATOM 1421 C C . SER B 1 30 ? 0.827 7.172 -4.305 1 98.56 30 SER B C 1
ATOM 1423 O O . SER B 1 30 ? 1.858 7.754 -4.645 1 98.56 30 SER B O 1
ATOM 1425 N N . VAL B 1 31 ? -0.371 7.727 -4.398 1 98.19 31 VAL B N 1
ATOM 1426 C CA . VAL B 1 31 ? -0.568 9.102 -4.855 1 98.19 31 VAL B CA 1
ATOM 1427 C C . VAL B 1 31 ? 0.101 10.07 -3.881 1 98.19 31 VAL B C 1
ATOM 1429 O O . VAL B 1 31 ? 0.725 11.047 -4.297 1 98.19 31 VAL B O 1
ATOM 1432 N N . ILE B 1 32 ? 0.022 9.805 -2.605 1 98 32 ILE B N 1
ATOM 1433 C CA . ILE B 1 32 ? 0.659 10.633 -1.583 1 98 32 ILE B CA 1
ATOM 1434 C C . ILE B 1 32 ? 2.176 10.562 -1.735 1 98 32 ILE B C 1
ATOM 1436 O O . ILE B 1 32 ? 2.854 11.594 -1.745 1 98 32 ILE B O 1
ATOM 1440 N N . THR B 1 33 ? 2.729 9.383 -2 1 96.81 33 THR B N 1
ATOM 1441 C CA . THR B 1 33 ? 4.172 9.18 -2.033 1 96.81 33 THR B CA 1
ATOM 1442 C C . THR B 1 33 ? 4.742 9.578 -3.391 1 96.81 33 THR B C 1
ATOM 1444 O O . THR B 1 33 ? 5.961 9.586 -3.578 1 96.81 33 THR B O 1
ATOM 1447 N N . ASP B 1 34 ? 3.885 9.938 -4.332 1 96.06 34 ASP B N 1
ATOM 1448 C CA . ASP B 1 34 ? 4.32 10.469 -5.617 1 96.06 34 ASP B CA 1
ATOM 1449 C C . ASP B 1 34 ? 4.914 11.867 -5.461 1 96.06 34 ASP B C 1
ATOM 1451 O O . ASP B 1 34 ? 5.574 12.375 -6.371 1 96.06 34 ASP B O 1
ATOM 1455 N N . VAL B 1 35 ? 4.609 12.461 -4.371 1 95.5 35 VAL B N 1
ATOM 1456 C CA . VAL B 1 35 ? 5.012 13.852 -4.184 1 95.5 35 VAL B CA 1
ATOM 1457 C C . VAL B 1 35 ? 6.355 13.906 -3.461 1 95.5 35 VAL B C 1
ATOM 1459 O O . VAL B 1 35 ? 6.535 13.266 -2.424 1 95.5 35 VAL B O 1
ATOM 1462 N N . GLU B 1 36 ? 7.262 14.633 -4.02 1 90.88 36 GLU B N 1
ATOM 1463 C CA . GLU B 1 36 ? 8.57 14.805 -3.398 1 90.88 36 GLU B CA 1
ATOM 1464 C C . GLU B 1 36 ? 8.438 15.328 -1.972 1 90.88 36 GLU B C 1
ATOM 1466 O O . GLU B 1 36 ? 7.684 16.266 -1.719 1 90.88 36 GLU B O 1
ATOM 1471 N N . GLY B 1 37 ? 9.156 14.703 -1.033 1 92.06 37 GLY B N 1
ATOM 1472 C CA . GLY B 1 37 ? 9.094 15.117 0.358 1 92.06 37 GLY B CA 1
ATOM 1473 C C . GLY B 1 37 ? 8.102 14.312 1.175 1 92.06 37 GLY B C 1
ATOM 1474 O O . GLY B 1 37 ? 7.992 14.5 2.389 1 92.06 37 GLY B O 1
ATOM 1475 N N . ALA B 1 38 ? 7.391 13.391 0.524 1 94.5 38 ALA B N 1
ATOM 1476 C CA . ALA B 1 38 ? 6.371 12.586 1.201 1 94.5 38 ALA B CA 1
ATOM 1477 C C . ALA B 1 38 ? 6.965 11.836 2.387 1 94.5 38 ALA B C 1
ATOM 1479 O O . ALA B 1 38 ? 6.27 11.562 3.367 1 94.5 38 ALA B O 1
ATOM 1480 N N . SER B 1 39 ? 8.234 11.484 2.367 1 93.31 39 SER B N 1
ATOM 1481 C CA . SER B 1 39 ? 8.891 10.758 3.449 1 93.31 39 SER B CA 1
ATOM 1482 C C . SER B 1 39 ? 8.859 11.555 4.75 1 93.31 39 SER B C 1
ATOM 1484 O O . SER B 1 39 ? 9.023 10.992 5.832 1 93.31 39 SER B O 1
ATOM 1486 N N . ASN B 1 40 ? 8.648 12.812 4.66 1 94.56 40 ASN B N 1
ATOM 1487 C CA . ASN B 1 40 ? 8.594 13.672 5.84 1 94.56 40 ASN B CA 1
ATOM 1488 C C . ASN B 1 40 ? 7.258 13.555 6.562 1 94.56 40 ASN B C 1
ATOM 1490 O O . ASN B 1 40 ? 7.129 13.977 7.711 1 94.56 40 ASN B O 1
ATOM 1494 N N . ILE B 1 41 ? 6.273 12.977 5.82 1 97.31 41 ILE B N 1
ATOM 1495 C CA . ILE B 1 41 ? 4.945 13.078 6.422 1 97.31 41 ILE B CA 1
ATOM 1496 C C . ILE B 1 41 ? 4.289 11.695 6.449 1 97.31 41 ILE B C 1
ATOM 1498 O O . ILE B 1 41 ? 3.139 11.562 6.871 1 97.31 41 ILE B O 1
ATOM 1502 N N . THR B 1 42 ? 4.906 10.68 5.996 1 97.81 42 THR B N 1
ATOM 1503 C CA . THR B 1 42 ? 4.316 9.344 6.102 1 97.81 42 THR B CA 1
ATOM 1504 C C . THR B 1 42 ? 5.398 8.289 6.305 1 97.81 42 THR B C 1
ATOM 1506 O O . THR B 1 42 ? 6.477 8.375 5.715 1 97.81 42 THR B O 1
ATOM 1509 N N . ASP B 1 43 ? 5.098 7.324 7.121 1 97.75 43 ASP B N 1
ATOM 1510 C CA . ASP B 1 43 ? 5.945 6.152 7.301 1 97.75 43 ASP B CA 1
ATOM 1511 C C . ASP B 1 43 ? 5.445 4.973 6.469 1 97.75 43 ASP B C 1
ATOM 1513 O O . ASP B 1 43 ? 6.078 3.916 6.438 1 97.75 43 ASP B O 1
ATOM 1517 N N . GLY B 1 44 ? 4.273 5.203 5.777 1 97.88 44 GLY B N 1
ATOM 1518 C CA . GLY B 1 44 ? 3.691 4.137 4.98 1 97.88 44 GLY B CA 1
ATOM 1519 C C . GLY B 1 44 ? 2.207 3.943 5.23 1 97.88 44 GLY B C 1
ATOM 1520 O O . GLY B 1 44 ? 1.514 4.879 5.633 1 97.88 44 GLY B O 1
ATOM 1521 N N . GLY B 1 45 ? 1.731 2.803 4.887 1 98.56 45 GLY B N 1
ATOM 1522 C CA . GLY B 1 45 ? 0.334 2.43 5.039 1 98.56 45 GLY B CA 1
ATOM 1523 C C . GLY B 1 45 ? 0.091 0.943 4.855 1 98.56 45 GLY B C 1
ATOM 1524 O O . GLY B 1 45 ? 1.038 0.168 4.699 1 98.56 45 GLY B O 1
ATOM 1525 N N . PHE B 1 46 ? -1.183 0.583 4.918 1 98.69 46 PHE B N 1
ATOM 1526 C CA . PHE B 1 46 ? -1.583 -0.816 4.844 1 98.69 46 PHE B CA 1
ATOM 1527 C C . PHE B 1 46 ? -2.578 -1.034 3.711 1 98.69 46 PHE B C 1
ATOM 1529 O O . PHE B 1 46 ? -3.555 -0.292 3.584 1 98.69 46 PHE B O 1
ATOM 1536 N N . VAL B 1 47 ? -2.268 -1.999 2.914 1 98.75 47 VAL B N 1
ATOM 1537 C CA . VAL B 1 47 ? -3.258 -2.457 1.945 1 98.75 47 VAL B CA 1
ATOM 1538 C C . VAL B 1 47 ? -3.902 -3.752 2.438 1 98.75 47 VAL B C 1
ATOM 1540 O O . VAL B 1 47 ? -3.279 -4.812 2.408 1 98.75 47 VAL B O 1
ATOM 1543 N N . THR B 1 48 ? -5.094 -3.656 2.918 1 98.44 48 THR B N 1
ATOM 1544 C CA . THR B 1 48 ? -5.828 -4.785 3.475 1 98.44 48 THR B CA 1
ATOM 1545 C C . THR B 1 48 ? -6.973 -5.195 2.555 1 98.44 48 THR B C 1
ATOM 1547 O O . THR B 1 48 ? -8.141 -4.91 2.838 1 98.44 48 THR B O 1
ATOM 1550 N N . TYR B 1 49 ? -6.688 -5.945 1.594 1 95 49 TYR B N 1
ATOM 1551 C CA . TYR B 1 49 ? -7.594 -6.262 0.495 1 95 49 TYR B CA 1
ATOM 1552 C C . TYR B 1 49 ? -8.516 -7.414 0.865 1 95 49 TYR B C 1
ATOM 1554 O O . TYR B 1 49 ? -9.414 -7.777 0.094 1 95 49 TYR B O 1
ATOM 1562 N N . SER B 1 50 ? -8.383 -8.023 1.987 1 94.75 50 SER B N 1
ATOM 1563 C CA . SER B 1 50 ? -9.242 -9.086 2.494 1 94.75 50 SER B CA 1
ATOM 1564 C C . SER B 1 50 ? -9.711 -8.781 3.912 1 94.75 50 SER B C 1
ATOM 1566 O O . SER B 1 50 ? -9.062 -8.031 4.645 1 94.75 50 SER B O 1
ATOM 1568 N N . ASN B 1 51 ? -10.82 -9.461 4.258 1 94.62 51 ASN B N 1
ATOM 1569 C CA . ASN B 1 51 ? -11.289 -9.32 5.633 1 94.62 51 ASN B CA 1
ATOM 1570 C C . ASN B 1 51 ? -10.266 -9.852 6.629 1 94.62 51 ASN B C 1
ATOM 1572 O O . ASN B 1 51 ? -10.047 -9.25 7.68 1 94.62 51 ASN B O 1
ATOM 1576 N N . LYS B 1 52 ? -9.719 -10.938 6.227 1 95.75 52 LYS B N 1
ATOM 1577 C CA . LYS B 1 52 ? -8.703 -11.562 7.07 1 95.75 52 LYS B CA 1
ATOM 1578 C C . LYS B 1 52 ? -7.574 -10.578 7.391 1 95.75 52 LYS B C 1
ATOM 1580 O O . LYS B 1 52 ? -7.141 -10.484 8.539 1 95.75 52 LYS B O 1
ATOM 1585 N N . GLN B 1 53 ? -7.141 -9.859 6.465 1 96.88 53 GLN B N 1
ATOM 1586 C CA . GLN B 1 53 ? -6.023 -8.938 6.676 1 96.88 53 GLN B CA 1
ATOM 1587 C C . GLN B 1 53 ? -6.469 -7.699 7.445 1 96.88 53 GLN B C 1
ATOM 1589 O O . GLN B 1 53 ? -5.703 -7.148 8.242 1 96.88 53 GLN B O 1
ATOM 1594 N N . LYS B 1 54 ? -7.684 -7.258 7.188 1 97.75 54 LYS B N 1
ATOM 1595 C CA . LYS B 1 54 ? -8.203 -6.168 8.008 1 97.75 54 LYS B CA 1
ATOM 1596 C C . LYS B 1 54 ? -8.18 -6.531 9.484 1 97.75 54 LYS B C 1
ATOM 1598 O O . LYS B 1 54 ? -7.695 -5.754 10.312 1 97.75 54 LYS B O 1
ATOM 1603 N N . ILE B 1 55 ? -8.641 -7.688 9.742 1 97.94 55 ILE B N 1
ATOM 1604 C CA . ILE B 1 55 ? -8.719 -8.156 11.117 1 97.94 55 ILE B CA 1
ATOM 1605 C C . ILE B 1 55 ? -7.305 -8.352 11.672 1 97.94 55 ILE B C 1
ATOM 1607 O O . ILE B 1 55 ? -7.02 -7.949 12.805 1 97.94 55 ILE B O 1
ATOM 1611 N N . ALA B 1 56 ? -6.418 -8.914 10.898 1 97.06 56 ALA B N 1
ATOM 1612 C CA . ALA B 1 56 ? -5.031 -9.117 11.312 1 97.06 56 ALA B CA 1
ATOM 1613 C C . ALA B 1 56 ? -4.363 -7.793 11.656 1 97.06 56 ALA B C 1
ATOM 1615 O O . ALA B 1 56 ? -3.498 -7.738 12.539 1 97.06 56 ALA B O 1
ATOM 1616 N N . MET B 1 57 ? -4.828 -6.719 11.047 1 97.25 57 MET B N 1
ATOM 1617 C CA . MET B 1 57 ? -4.23 -5.41 11.289 1 97.25 57 MET B CA 1
ATOM 1618 C C . MET B 1 57 ? -4.898 -4.723 12.477 1 97.25 57 MET B C 1
ATOM 1620 O O . MET B 1 57 ? -4.457 -3.66 12.914 1 97.25 57 MET B O 1
ATOM 1624 N N . GLY B 1 58 ? -5.953 -5.242 12.922 1 98.06 58 GLY B N 1
ATOM 1625 C CA . GLY B 1 58 ? -6.504 -4.707 14.156 1 98.06 58 GLY B CA 1
ATOM 1626 C C . GLY B 1 58 ? -7.93 -4.207 14 1 98.06 58 GLY B C 1
ATOM 1627 O O . GLY B 1 58 ? -8.523 -3.709 14.961 1 98.06 58 GLY B O 1
ATOM 1628 N N . VAL B 1 59 ? -8.461 -4.273 12.836 1 98.38 59 VAL B N 1
ATOM 1629 C CA . VAL B 1 59 ? -9.867 -3.918 12.664 1 98.38 59 VAL B CA 1
ATOM 1630 C C . VAL B 1 59 ? -10.75 -4.949 13.359 1 98.38 59 VAL B C 1
ATOM 1632 O O . VAL B 1 59 ? -10.578 -6.156 13.172 1 98.38 59 VAL B O 1
ATOM 1635 N N . SER B 1 60 ? -11.664 -4.512 14.109 1 97.31 60 SER B N 1
ATOM 1636 C CA . SER B 1 60 ? -12.492 -5.375 14.945 1 97.31 60 SER B CA 1
ATOM 1637 C C . SER B 1 60 ? -13.305 -6.348 14.102 1 97.31 60 SER B C 1
ATOM 1639 O O . SER B 1 60 ? -14.07 -5.93 13.234 1 97.31 60 SER B O 1
ATOM 1641 N N . GLU B 1 61 ? -13.125 -7.574 14.422 1 97.12 61 GLU B N 1
ATOM 1642 C CA . GLU B 1 61 ? -13.945 -8.586 13.766 1 97.12 61 GLU B CA 1
ATOM 1643 C C . GLU B 1 61 ? -15.43 -8.359 14.039 1 97.12 61 GLU B C 1
ATOM 1645 O O . GLU B 1 61 ? -16.266 -8.562 13.156 1 97.12 61 GLU B O 1
ATOM 1650 N N . GLU B 1 62 ? -15.703 -8.008 15.219 1 97.56 62 GLU B N 1
ATOM 1651 C CA . GLU B 1 62 ? -17.078 -7.738 15.617 1 97.56 62 GLU B CA 1
ATOM 1652 C C . GLU B 1 62 ? -17.688 -6.621 14.773 1 97.56 62 GLU B C 1
ATOM 1654 O O . GLU B 1 62 ? -18.859 -6.699 14.375 1 97.56 62 GLU B O 1
ATOM 1659 N N . THR B 1 63 ? -16.953 -5.582 14.523 1 97 63 THR B N 1
ATOM 1660 C CA . THR B 1 63 ? -17.422 -4.477 13.695 1 97 63 THR B CA 1
ATOM 1661 C C . THR B 1 63 ? -17.781 -4.969 12.297 1 97 63 THR B C 1
ATOM 1663 O O . THR B 1 63 ? -18.844 -4.633 11.766 1 97 63 THR B O 1
ATOM 1666 N N . ILE B 1 64 ? -16.922 -5.781 11.742 1 95.94 64 ILE B N 1
ATOM 1667 C CA . ILE B 1 64 ? -17.141 -6.289 10.391 1 95.94 64 ILE B CA 1
ATOM 1668 C C . ILE B 1 64 ? -18.359 -7.203 10.375 1 95.94 64 ILE B C 1
ATOM 1670 O O . ILE B 1 64 ? -19.188 -7.133 9.453 1 95.94 64 ILE B O 1
ATOM 1674 N N . LYS B 1 65 ? -18.438 -8.016 11.398 1 95 65 LYS B N 1
ATOM 1675 C CA . LYS B 1 65 ? -19.562 -8.953 11.484 1 95 65 LYS B CA 1
ATOM 1676 C C . LYS B 1 65 ? -20.891 -8.203 11.641 1 95 65 LYS B C 1
ATOM 1678 O O . LYS B 1 65 ? -21.891 -8.594 11.047 1 95 65 LYS B O 1
ATOM 1683 N N . THR B 1 66 ? -20.891 -7.211 12.43 1 96.38 66 THR B N 1
ATOM 1684 C CA . THR B 1 66 ? -22.125 -6.508 12.805 1 96.38 66 THR B CA 1
ATOM 1685 C C . THR B 1 66 ? -22.562 -5.562 11.688 1 96.38 66 THR B C 1
ATOM 1687 O O . THR B 1 66 ? -23.734 -5.539 11.312 1 96.38 66 THR B O 1
ATOM 1690 N N . TYR B 1 67 ? -21.656 -4.793 11.117 1 95.94 67 TYR B N 1
ATOM 1691 C CA . TYR B 1 67 ? -22.031 -3.705 10.219 1 95.94 67 TYR B CA 1
ATOM 1692 C C . TYR B 1 67 ? -21.688 -4.047 8.773 1 95.94 67 TYR B C 1
ATOM 1694 O O . TYR B 1 67 ? -22.156 -3.385 7.844 1 95.94 67 TYR B O 1
ATOM 1702 N N . GLY B 1 68 ? -20.812 -5.105 8.633 1 94.12 68 GLY B N 1
ATOM 1703 C CA . GLY B 1 68 ? -20.312 -5.445 7.312 1 94.12 68 GLY B CA 1
ATOM 1704 C C . GLY B 1 68 ? -18.984 -4.789 6.996 1 94.12 68 GLY B C 1
ATOM 1705 O O . GLY B 1 68 ? -18.641 -3.76 7.578 1 94.12 68 GLY B O 1
ATOM 1706 N N . VAL B 1 69 ? -18.281 -5.363 6.031 1 94.62 69 VAL B N 1
ATOM 1707 C CA . VAL B 1 69 ? -16.969 -4.855 5.641 1 94.62 69 VAL B CA 1
ATOM 1708 C C . VAL B 1 69 ? -17.141 -3.545 4.875 1 94.62 69 VAL B C 1
ATOM 1710 O O . VAL B 1 69 ? -16.281 -2.656 4.965 1 94.62 69 VAL B O 1
ATOM 1713 N N . TYR B 1 70 ? -18.203 -3.424 4.133 1 94.75 70 TYR B N 1
ATOM 1714 C CA . TYR B 1 70 ? -18.531 -2.207 3.398 1 94.75 70 TYR B CA 1
ATOM 1715 C C . TYR B 1 70 ? -19.516 -1.339 4.188 1 94.75 70 TYR B C 1
ATOM 1717 O O . TYR B 1 70 ? -20.719 -1.375 3.951 1 94.75 70 TYR B O 1
ATOM 1725 N N . SER B 1 71 ? -18.906 -0.566 5.098 1 96.38 71 SER B N 1
ATOM 1726 C CA . SER B 1 71 ? -19.703 0.279 5.98 1 96.38 71 SER B CA 1
ATOM 1727 C C . SER B 1 71 ? -18.891 1.457 6.5 1 96.38 71 SER B C 1
ATOM 1729 O O . SER B 1 71 ? -17.656 1.42 6.488 1 96.38 71 SER B O 1
ATOM 1731 N N . SER B 1 72 ? -19.625 2.451 6.945 1 97.69 72 SER B N 1
ATOM 1732 C CA . SER B 1 72 ? -18.984 3.598 7.574 1 97.69 72 SER B CA 1
ATOM 1733 C C . SER B 1 72 ? -18.234 3.189 8.844 1 97.69 72 SER B C 1
ATOM 1735 O O . SER B 1 72 ? -17.156 3.703 9.125 1 97.69 72 SER B O 1
ATOM 1737 N N . GLU B 1 73 ? -18.812 2.33 9.617 1 98.25 73 GLU B N 1
ATOM 1738 C CA . GLU B 1 73 ? -18.219 1.866 10.867 1 98.25 73 GLU B CA 1
ATOM 1739 C C . GLU B 1 73 ? -16.891 1.17 10.625 1 98.25 73 GLU B C 1
ATOM 1741 O O . GLU B 1 73 ? -15.914 1.411 11.344 1 98.25 73 GLU B O 1
ATOM 1746 N N . THR B 1 74 ? -16.859 0.327 9.602 1 98.12 74 THR B N 1
ATOM 1747 C CA . THR B 1 74 ? -15.609 -0.359 9.273 1 98.12 74 THR B CA 1
ATOM 1748 C C . THR B 1 74 ? -14.562 0.633 8.781 1 98.12 74 THR B C 1
ATOM 1750 O O . THR B 1 74 ? -13.398 0.57 9.188 1 98.12 74 THR B O 1
ATOM 1753 N N . ALA B 1 75 ? -14.969 1.588 7.953 1 98.69 75 ALA B N 1
ATOM 1754 C CA . ALA B 1 75 ? -14.039 2.607 7.465 1 98.69 75 ALA B CA 1
ATOM 1755 C C . ALA B 1 75 ? -13.453 3.412 8.625 1 98.69 75 ALA B C 1
ATOM 1757 O O . ALA B 1 75 ? -12.266 3.734 8.625 1 98.69 75 ALA B O 1
ATOM 1758 N N . VAL B 1 76 ? -14.266 3.758 9.586 1 98.5 76 VAL B N 1
ATOM 1759 C CA . VAL B 1 76 ? -13.828 4.512 10.75 1 98.5 76 VAL B CA 1
ATOM 1760 C C . VAL B 1 76 ? -12.789 3.699 11.531 1 98.5 76 VAL B C 1
ATOM 1762 O O . VAL B 1 76 ? -11.742 4.223 11.914 1 98.5 76 VAL B O 1
ATOM 1765 N N . LYS B 1 77 ? -13.078 2.438 11.75 1 98.56 77 LYS B N 1
ATOM 1766 C CA . LYS B 1 77 ? -12.141 1.583 12.477 1 98.56 77 LYS B CA 1
ATOM 1767 C C . LYS B 1 77 ? -10.812 1.458 11.727 1 98.56 77 LYS B C 1
ATOM 1769 O O . LYS B 1 77 ? -9.742 1.487 12.336 1 98.56 77 LYS B O 1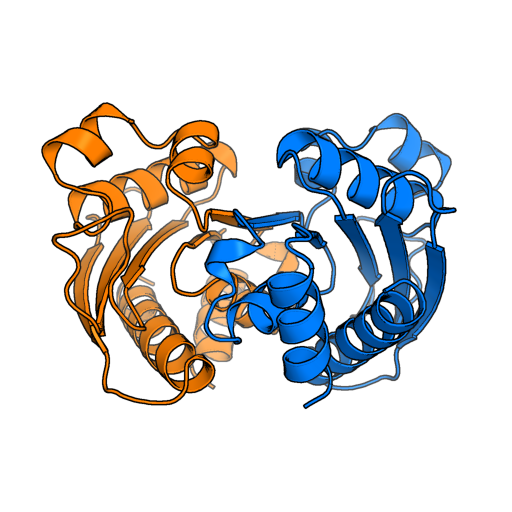
ATOM 1774 N N . MET B 1 78 ? -10.898 1.337 10.438 1 98.81 78 MET B N 1
ATOM 1775 C CA . MET B 1 78 ? -9.688 1.287 9.617 1 98.81 78 MET B CA 1
ATOM 1776 C C . MET B 1 78 ? -8.852 2.547 9.812 1 98.81 78 MET B C 1
ATOM 1778 O O . MET B 1 78 ? -7.641 2.465 10.023 1 98.81 78 MET B O 1
ATOM 1782 N N . ALA B 1 79 ? -9.508 3.686 9.734 1 98.81 79 ALA B N 1
ATOM 1783 C CA . ALA B 1 79 ? -8.812 4.961 9.906 1 98.81 79 ALA B CA 1
ATOM 1784 C C . ALA B 1 79 ? -8.164 5.055 11.281 1 98.81 79 ALA B C 1
ATOM 1786 O O . ALA B 1 79 ? -7.004 5.465 11.406 1 98.81 79 ALA B O 1
ATOM 1787 N N . GLU B 1 80 ? -8.852 4.66 12.289 1 98.12 80 GLU B N 1
ATOM 1788 C CA . GLU B 1 80 ? -8.367 4.73 13.664 1 98.12 80 GLU B CA 1
ATOM 1789 C C . GLU B 1 80 ? -7.188 3.787 13.875 1 98.12 80 GLU B C 1
ATOM 1791 O O . GLU B 1 80 ? -6.18 4.172 14.477 1 98.12 80 GLU B O 1
ATOM 1796 N N . VAL B 1 81 ? -7.332 2.586 13.414 1 98.5 81 VAL B N 1
ATOM 1797 C CA . VAL B 1 81 ? -6.336 1.543 13.641 1 98.5 81 VAL B CA 1
ATOM 1798 C C . VAL B 1 81 ? -5.027 1.923 12.945 1 98.5 81 VAL B C 1
ATOM 1800 O O . VAL B 1 81 ? -3.957 1.869 13.562 1 98.5 81 VAL B O 1
ATOM 1803 N N . CYS B 1 82 ? -5.133 2.336 11.695 1 98.56 82 CYS B N 1
ATOM 1804 C CA . CYS B 1 82 ? -3.889 2.648 11 1 98.56 82 CYS B CA 1
ATOM 1805 C C . CYS B 1 82 ? -3.229 3.887 11.594 1 98.56 82 CYS B C 1
ATOM 1807 O O . CYS B 1 82 ? -2.002 3.959 11.68 1 98.56 82 CYS B O 1
ATOM 1809 N N . LYS B 1 83 ? -4.02 4.879 11.992 1 98.44 83 LYS B N 1
ATOM 1810 C CA . LYS B 1 83 ? -3.494 6.078 12.633 1 98.44 83 LYS B CA 1
ATOM 1811 C C . LYS B 1 83 ? -2.688 5.727 13.883 1 98.44 83 LYS B C 1
ATOM 1813 O O . LYS B 1 83 ? -1.573 6.219 14.07 1 98.44 83 LYS B O 1
ATOM 1818 N N . ILE B 1 84 ? -3.24 4.891 14.703 1 97.56 84 ILE B N 1
ATOM 1819 C CA . ILE B 1 84 ? -2.605 4.496 15.961 1 97.56 84 ILE B CA 1
ATOM 1820 C C . ILE B 1 84 ? -1.345 3.686 15.664 1 97.56 84 ILE B C 1
ATOM 1822 O O . ILE B 1 84 ? -0.281 3.957 16.234 1 97.56 84 ILE B O 1
ATOM 1826 N N . LYS B 1 85 ? -1.389 2.713 14.836 1 96.94 85 LYS B N 1
ATOM 1827 C CA . LYS B 1 85 ? -0.277 1.819 14.523 1 96.94 85 LYS B CA 1
ATOM 1828 C C . LYS B 1 85 ? 0.909 2.594 13.961 1 96.94 85 LYS B C 1
ATOM 1830 O O . LYS B 1 85 ? 2.062 2.229 14.188 1 96.94 85 LYS B O 1
ATOM 1835 N N . MET B 1 86 ? 0.575 3.59 13.156 1 97.75 86 MET B N 1
ATOM 1836 C CA . MET B 1 86 ? 1.638 4.324 12.477 1 97.75 86 MET B CA 1
ATOM 1837 C C . MET B 1 86 ? 2.086 5.523 13.305 1 97.75 86 MET B C 1
ATOM 1839 O O . MET B 1 86 ? 3.098 6.156 12.992 1 97.75 86 MET B O 1
ATOM 1843 N N . GLY B 1 87 ? 1.292 5.859 14.344 1 97 87 GLY B N 1
ATOM 1844 C CA . GLY B 1 87 ? 1.585 7.051 15.125 1 97 87 GLY B CA 1
ATOM 1845 C C . GLY B 1 87 ? 1.466 8.336 14.32 1 97 87 GLY B C 1
ATOM 1846 O O . GLY B 1 87 ? 2.297 9.234 14.453 1 97 87 GLY B O 1
ATOM 1847 N N . SER B 1 88 ? 0.499 8.391 13.43 1 98 88 SER B N 1
ATOM 1848 C CA . SER B 1 88 ? 0.32 9.547 12.555 1 98 88 SER B CA 1
ATOM 1849 C C . SER B 1 88 ? -0.725 10.508 13.109 1 98 88 SER B C 1
ATOM 1851 O O . SER B 1 88 ? -1.502 10.141 14 1 98 88 SER B O 1
ATOM 1853 N N . ASN B 1 89 ? -0.698 11.711 12.617 1 98.31 89 ASN B N 1
ATOM 1854 C CA . ASN B 1 89 ? -1.734 12.68 12.961 1 98.31 89 ASN B CA 1
ATOM 1855 C C . ASN B 1 89 ? -3.057 12.359 12.273 1 98.31 89 ASN B C 1
ATOM 1857 O O . ASN B 1 89 ? -4.129 12.562 12.844 1 98.31 89 ASN B O 1
ATOM 1861 N N . ILE B 1 90 ? -2.986 11.852 11.062 1 98.75 90 ILE B N 1
ATOM 1862 C CA . ILE B 1 90 ? -4.16 11.562 10.242 1 98.75 90 ILE B CA 1
ATOM 1863 C C . ILE B 1 90 ? -4.133 10.094 9.812 1 98.75 90 ILE B C 1
ATOM 1865 O O . ILE B 1 90 ? -3.102 9.602 9.352 1 98.75 90 ILE B O 1
ATOM 1869 N N . GLY B 1 91 ? -5.211 9.375 9.984 1 98.81 91 GLY B N 1
ATOM 1870 C CA . GLY B 1 91 ? -5.465 8.078 9.391 1 98.81 91 GLY B CA 1
ATOM 1871 C C . GLY B 1 91 ? -6.656 8.07 8.453 1 98.81 91 GLY B C 1
ATOM 1872 O O . GLY B 1 91 ? -7.691 8.672 8.75 1 98.81 91 GLY B O 1
ATOM 1873 N N . ILE B 1 92 ? -6.527 7.453 7.316 1 98.94 92 ILE B N 1
ATOM 1874 C CA . ILE B 1 92 ? -7.625 7.344 6.363 1 98.94 92 ILE B CA 1
ATOM 1875 C C . ILE B 1 92 ? -7.961 5.871 6.125 1 98.94 92 ILE B C 1
ATOM 1877 O O . ILE B 1 92 ? -7.074 5.066 5.832 1 98.94 92 ILE B O 1
ATOM 1881 N N . GLY B 1 93 ? -9.18 5.484 6.309 1 98.94 93 GLY B N 1
ATOM 1882 C CA . GLY B 1 93 ? -9.68 4.148 6.016 1 98.94 93 GLY B CA 1
ATOM 1883 C C . GLY B 1 93 ? -10.617 4.113 4.828 1 98.94 93 GLY B C 1
ATOM 1884 O O . GLY B 1 93 ? -11.508 4.961 4.703 1 98.94 93 GLY B O 1
ATOM 1885 N N . VAL B 1 94 ? -10.406 3.191 3.889 1 98.81 94 VAL B N 1
ATOM 1886 C CA . VAL B 1 94 ? -11.219 3.098 2.678 1 98.81 94 VAL B CA 1
ATOM 1887 C C . VAL B 1 94 ? -11.672 1.653 2.471 1 98.81 94 VAL B C 1
ATOM 1889 O O . VAL B 1 94 ? -10.852 0.731 2.486 1 98.81 94 VAL B O 1
ATOM 1892 N N . THR B 1 95 ? -12.906 1.431 2.338 1 97.88 95 THR B N 1
ATOM 1893 C CA . THR B 1 95 ? -13.477 0.135 1.984 1 97.88 95 THR B CA 1
ATOM 1894 C C . THR B 1 95 ? -14.625 0.3 0.993 1 97.88 95 THR B C 1
ATOM 1896 O O . THR B 1 95 ? -15.234 1.37 0.91 1 97.88 95 THR B O 1
ATOM 1899 N N . GLY B 1 96 ? -14.836 -0.736 0.178 1 95.94 96 GLY B N 1
ATOM 1900 C CA . GLY B 1 96 ? -15.875 -0.677 -0.837 1 95.94 96 GLY B CA 1
ATOM 1901 C C . GLY B 1 96 ? -15.742 -1.76 -1.892 1 95.94 96 GLY B C 1
ATOM 1902 O O . GLY B 1 96 ? -14.844 -2.607 -1.809 1 95.94 96 GLY B O 1
ATOM 1903 N N . THR B 1 97 ? -16.641 -1.762 -2.807 1 91.75 97 THR B N 1
ATOM 1904 C CA . THR B 1 97 ? -16.641 -2.727 -3.9 1 91.75 97 THR B CA 1
ATOM 1905 C C . THR B 1 97 ? -16.656 -2.014 -5.25 1 91.75 97 THR B C 1
ATOM 1907 O O . THR B 1 97 ? -17.531 -1.168 -5.492 1 91.75 97 THR B O 1
ATOM 1910 N N . LEU B 1 98 ? -15.719 -2.295 -6.105 1 89.81 98 LEU B N 1
ATOM 1911 C CA . LEU B 1 98 ? -15.625 -1.654 -7.414 1 89.81 98 LEU B CA 1
ATOM 1912 C C . LEU B 1 98 ? -16.125 -2.588 -8.508 1 89.81 98 LEU B C 1
ATOM 1914 O O . LEU B 1 98 ? -16.484 -2.135 -9.602 1 89.81 98 LEU B O 1
ATOM 1918 N N . SER B 1 99 ? -15.898 -3.756 -8.469 1 75.94 99 SER B N 1
ATOM 1919 C CA . SER B 1 99 ? -16.328 -4.668 -9.523 1 75.94 99 SER B CA 1
ATOM 1920 C C . SER B 1 99 ? -17.406 -5.625 -9.023 1 75.94 99 SER B C 1
ATOM 1922 O O . SER B 1 99 ? -17.875 -5.496 -7.895 1 75.94 99 SER B O 1
ATOM 1924 N N . ASN B 1 100 ? -17.547 -6.836 -9.758 1 65 100 ASN B N 1
ATOM 1925 C CA . ASN B 1 100 ? -18.719 -7.715 -9.672 1 65 100 ASN B CA 1
ATOM 1926 C C . ASN B 1 100 ? -18.875 -8.305 -8.273 1 65 100 ASN B C 1
ATOM 1928 O O . ASN B 1 100 ? -18.062 -8.031 -7.387 1 65 100 ASN B O 1
ATOM 1932 N N . VAL B 1 101 ? -19.734 -9.211 -8.172 1 64.31 101 VAL B N 1
ATOM 1933 C CA . VAL B 1 101 ? -20.297 -9.812 -6.961 1 64.31 101 VAL B CA 1
ATOM 1934 C C . VAL B 1 101 ? -19.156 -10.336 -6.082 1 64.31 101 VAL B C 1
ATOM 1936 O O . VAL B 1 101 ? -18.25 -11.023 -6.566 1 64.31 101 VAL B O 1
ATOM 1939 N N . ASP B 1 102 ? -18.922 -9.695 -4.926 1 64.56 102 ASP B N 1
ATOM 1940 C CA . ASP B 1 102 ? -18.016 -10.188 -3.895 1 64.56 102 ASP B CA 1
ATOM 1941 C C . ASP B 1 102 ? -18.594 -11.406 -3.193 1 64.56 102 ASP B C 1
ATOM 1943 O O . ASP B 1 102 ? -19.516 -11.289 -2.381 1 64.56 102 ASP B O 1
ATOM 1947 N N . ILE B 1 103 ? -18.094 -12.562 -3.486 1 68.88 103 ILE B N 1
ATOM 1948 C CA . ILE B 1 103 ? -18.656 -13.82 -3.014 1 68.88 103 ILE B CA 1
ATOM 1949 C C . ILE B 1 103 ? -18.562 -13.891 -1.491 1 68.88 103 ILE B C 1
ATOM 1951 O O . ILE B 1 103 ? -19.391 -14.523 -0.838 1 68.88 103 ILE B O 1
ATOM 1955 N N . ASN B 1 104 ? -17.594 -13.141 -0.981 1 72.06 104 ASN B N 1
ATOM 1956 C CA . ASN B 1 104 ? -17.391 -13.211 0.46 1 72.06 104 ASN B CA 1
ATOM 1957 C C . ASN B 1 104 ? -18.266 -12.219 1.206 1 72.06 104 ASN B C 1
ATOM 1959 O O . ASN B 1 104 ? -18.391 -12.281 2.432 1 72.06 104 ASN B O 1
ATOM 1963 N N . ASN B 1 105 ? -18.781 -11.289 0.405 1 73.56 105 ASN B N 1
ATOM 1964 C CA . ASN B 1 105 ? -19.672 -10.273 0.953 1 73.56 105 ASN B CA 1
ATOM 1965 C C . ASN B 1 105 ? -20.922 -10.102 0.085 1 73.56 105 ASN B C 1
ATOM 1967 O O . ASN B 1 105 ? -20.969 -9.195 -0.75 1 73.56 105 ASN B O 1
ATOM 1971 N N . LYS B 1 106 ? -21.922 -10.859 0.293 1 72.38 106 LYS B N 1
ATOM 1972 C CA . LYS B 1 106 ? -23.094 -11.008 -0.57 1 72.38 106 LYS B CA 1
ATOM 1973 C C . LYS B 1 106 ? -23.891 -9.719 -0.642 1 72.38 106 LYS B C 1
ATOM 1975 O O . LYS B 1 106 ? -24.656 -9.5 -1.593 1 72.38 106 LYS B O 1
ATOM 1980 N N . ASP B 1 107 ? -23.797 -8.945 0.378 1 72.62 107 ASP B N 1
ATOM 1981 C CA . ASP B 1 107 ? -24.578 -7.715 0.405 1 72.62 107 ASP B CA 1
ATOM 1982 C C . ASP B 1 107 ? -23.828 -6.566 -0.266 1 72.62 107 ASP B C 1
ATOM 1984 O O . ASP B 1 107 ? -24.266 -5.414 -0.191 1 72.62 107 ASP B O 1
ATOM 1988 N N . SER B 1 108 ? -22.844 -6.91 -0.986 1 75.56 108 SER B N 1
ATOM 1989 C CA . SER B 1 108 ? -22.047 -5.863 -1.61 1 75.56 108 SER B CA 1
ATOM 1990 C C . SER B 1 108 ? -22.75 -5.27 -2.82 1 75.56 108 SER B C 1
ATOM 1992 O O . SER B 1 108 ? -23.406 -5.988 -3.582 1 75.56 108 SER B O 1
ATOM 1994 N N . VAL B 1 109 ? -22.797 -3.934 -2.852 1 81.94 109 VAL B N 1
ATOM 1995 C CA . VAL B 1 109 ? -23.328 -3.188 -3.988 1 81.94 109 VAL B CA 1
ATOM 1996 C C . VAL B 1 109 ? -22.188 -2.582 -4.793 1 81.94 109 VAL B C 1
ATOM 1998 O O . VAL B 1 109 ? -21.391 -1.798 -4.262 1 81.94 109 VAL B O 1
ATOM 2001 N N . GLN B 1 110 ? -22.109 -2.85 -6.039 1 86 110 GLN B N 1
ATOM 2002 C CA . GLN B 1 110 ? -21.031 -2.389 -6.895 1 86 110 GLN B CA 1
ATOM 2003 C C . GLN B 1 110 ? -20.953 -0.865 -6.918 1 86 110 GLN B C 1
ATOM 2005 O O . GLN B 1 110 ? -21.969 -0.191 -7.07 1 86 110 GLN B O 1
ATOM 2010 N N . GLY B 1 111 ? -19.734 -0.412 -6.699 1 91.56 111 GLY B N 1
ATOM 2011 C CA . GLY B 1 111 ? -19.5 1.02 -6.797 1 91.56 111 GLY B CA 1
ATOM 2012 C C . GLY B 1 111 ? -19.766 1.758 -5.496 1 91.56 111 GLY B C 1
ATOM 2013 O O . GLY B 1 111 ? -19.594 2.977 -5.426 1 91.56 111 GLY B O 1
ATOM 2014 N N . GLU B 1 112 ? -20.188 1.056 -4.504 1 94.81 112 GLU B N 1
ATOM 2015 C CA . GLU B 1 112 ? -20.359 1.669 -3.193 1 94.81 112 GLU B CA 1
ATOM 2016 C C . GLU B 1 112 ? -19.062 1.663 -2.393 1 94.81 112 GLU B C 1
ATOM 2018 O O . GLU B 1 112 ? -18.5 0.6 -2.121 1 94.81 112 GLU B O 1
ATOM 2023 N N . VAL B 1 113 ? -18.625 2.824 -2.012 1 98 113 VAL B N 1
ATOM 2024 C CA . VAL B 1 113 ? -17.344 2.975 -1.319 1 98 113 VAL B CA 1
ATOM 2025 C C . VAL B 1 113 ? -17.531 3.83 -0.069 1 98 113 VAL B C 1
ATOM 2027 O O . VAL B 1 113 ? -18.266 4.82 -0.091 1 98 113 VAL B O 1
ATOM 2030 N N . TYR B 1 114 ? -16.953 3.42 0.986 1 98.62 114 TYR B N 1
ATOM 2031 C CA . TYR B 1 114 ? -16.922 4.152 2.246 1 98.62 114 TYR B CA 1
ATOM 2032 C C . TYR B 1 114 ? -15.5 4.574 2.598 1 98.62 114 TYR B C 1
ATOM 2034 O O . TYR B 1 114 ? -14.562 3.797 2.439 1 98.62 114 TYR B O 1
ATOM 2042 N N . PHE B 1 115 ? -15.359 5.777 3.051 1 98.88 115 PHE B N 1
ATOM 2043 C CA . PHE B 1 115 ? -14.062 6.18 3.58 1 98.88 115 PHE B CA 1
ATOM 2044 C C . PHE B 1 115 ? -14.234 7.07 4.805 1 98.88 115 PHE B C 1
ATOM 2046 O O . PHE B 1 115 ? -15.289 7.684 4.992 1 98.88 115 PHE B O 1
ATOM 2053 N N . SER B 1 116 ? -13.219 7.07 5.629 1 98.88 116 SER B N 1
ATOM 2054 C CA . SER B 1 116 ? -13.172 7.906 6.824 1 98.88 116 SER B CA 1
ATOM 2055 C C . SER B 1 116 ? -11.805 8.547 7.008 1 98.88 116 SER B C 1
ATOM 2057 O O . SER B 1 116 ? -10.781 7.957 6.633 1 98.88 116 SER B O 1
ATOM 2059 N N . ILE B 1 117 ? -11.812 9.727 7.508 1 98.81 117 ILE B N 1
ATOM 2060 C CA . ILE B 1 117 ? -10.602 10.461 7.859 1 98.81 117 ILE B CA 1
ATOM 2061 C C . ILE B 1 117 ? -10.617 10.789 9.352 1 98.81 117 ILE B C 1
ATOM 2063 O O . ILE B 1 117 ? -11.484 11.531 9.82 1 98.81 117 ILE B O 1
ATOM 2067 N N . LYS B 1 118 ? -9.711 10.172 10.039 1 98.56 118 LYS B N 1
ATOM 2068 C CA . LYS B 1 118 ? -9.5 10.5 11.445 1 98.56 118 LYS B CA 1
ATOM 2069 C C . LYS B 1 118 ? -8.32 11.453 11.617 1 98.56 118 LYS B C 1
ATOM 2071 O O . LYS B 1 118 ? -7.176 11.07 11.359 1 98.56 118 LYS B O 1
ATOM 2076 N N . TYR B 1 119 ? -8.602 12.602 11.93 1 97.31 119 TYR B N 1
ATOM 2077 C CA . TYR B 1 119 ? -7.598 13.625 12.195 1 97.31 119 TYR B CA 1
ATOM 2078 C C . TYR B 1 119 ? -7.672 14.102 13.641 1 97.31 119 TYR B C 1
ATOM 2080 O O . TYR B 1 119 ? -8.742 14.492 14.117 1 97.31 119 TYR B O 1
ATOM 2088 N N . ASP B 1 120 ? -6.727 14.008 14.375 1 86.25 120 ASP B N 1
ATOM 2089 C CA . ASP B 1 120 ? -6.668 14.32 15.797 1 86.25 120 ASP B CA 1
ATOM 2090 C C . ASP B 1 120 ? -7.695 15.383 16.172 1 86.25 120 ASP B C 1
ATOM 2092 O O . ASP B 1 120 ? -8.391 15.914 15.305 1 86.25 120 ASP B O 1
ATOM 2096 N N . GLU B 1 121 ? -8.016 15.828 17.188 1 82.56 121 GLU B N 1
ATOM 2097 C CA . GLU B 1 121 ? -8.945 16.734 17.875 1 82.56 121 GLU B CA 1
ATOM 2098 C C . GLU B 1 121 ? -9.992 17.281 16.906 1 82.56 121 GLU B C 1
ATOM 2100 O O . GLU B 1 121 ? -10.57 18.344 17.141 1 82.56 121 GLU B O 1
ATOM 2105 N N . LYS B 1 122 ? -10.078 16.703 15.664 1 89.81 122 LYS B N 1
ATOM 2106 C CA . LYS B 1 122 ? -11.141 17.047 14.727 1 89.81 122 LYS B CA 1
ATOM 2107 C C . LYS B 1 122 ? -12.227 15.984 14.703 1 89.81 122 LYS B C 1
ATOM 2109 O O . LYS B 1 122 ? -11.992 14.836 15.078 1 89.81 122 LYS B O 1
ATOM 2114 N N . PRO B 1 123 ? -13.406 16.469 14.344 1 90.44 123 PRO B N 1
ATOM 2115 C CA . PRO B 1 123 ? -14.422 15.445 14.086 1 90.44 123 PRO B CA 1
ATOM 2116 C C . PRO B 1 123 ? -14.023 14.492 12.961 1 90.44 123 PRO B C 1
ATOM 2118 O O . PRO B 1 123 ? -13.398 14.906 11.984 1 90.44 123 PRO B O 1
ATOM 2121 N N . ILE B 1 124 ? -14.398 13.219 13.117 1 95 124 ILE B N 1
ATOM 2122 C CA . ILE B 1 124 ? -14.094 12.219 12.102 1 95 124 ILE B CA 1
ATOM 2123 C C . ILE B 1 124 ? -14.977 12.445 10.875 1 95 124 ILE B C 1
ATOM 2125 O O . ILE B 1 124 ? -16.172 12.695 11 1 95 124 ILE B O 1
ATOM 2129 N N . VAL B 1 125 ? -14.352 12.5 9.719 1 96.62 125 VAL B N 1
ATOM 2130 C CA . VAL B 1 125 ? -15.094 12.508 8.461 1 96.62 125 VAL B CA 1
ATOM 2131 C C . VAL B 1 125 ? -15.438 11.07 8.055 1 96.62 125 VAL B C 1
ATOM 2133 O O . VAL B 1 125 ? -14.562 10.203 8.039 1 96.62 125 VAL B O 1
ATOM 2136 N N . SER B 1 126 ? -16.609 10.773 7.832 1 97.81 126 SER B N 1
ATOM 2137 C CA . SER B 1 126 ? -17.062 9.484 7.332 1 97.81 126 SER B CA 1
ATOM 2138 C C . SER B 1 126 ? -18.078 9.656 6.199 1 97.81 126 SER B C 1
ATOM 2140 O O . SER B 1 126 ? -19.141 10.258 6.387 1 97.81 126 SER B O 1
ATOM 2142 N N . LYS B 1 127 ? -17.766 9.156 5.016 1 98.12 127 LYS B N 1
ATOM 2143 C CA . LYS B 1 127 ? -18.594 9.398 3.84 1 98.12 127 LYS B CA 1
ATOM 2144 C C . LYS B 1 127 ? -18.812 8.102 3.057 1 98.12 127 LYS B C 1
ATOM 2146 O O . LYS B 1 127 ? -17.953 7.223 3.037 1 98.12 127 LYS B O 1
ATOM 2151 N N . LYS B 1 128 ? -19.984 8.047 2.5 1 97.94 128 LYS B N 1
ATOM 2152 C CA . LYS B 1 128 ? -20.312 7.082 1.455 1 97.94 128 LYS B CA 1
ATOM 2153 C C . LYS B 1 128 ? -20.344 7.75 0.083 1 97.94 128 LYS B C 1
ATOM 2155 O O . LYS B 1 128 ? -20.953 8.812 -0.079 1 97.94 128 LYS B O 1
ATOM 2160 N N . ILE B 1 129 ? -19.656 7.168 -0.876 1 97.81 129 ILE B N 1
ATOM 2161 C CA . ILE B 1 129 ? -19.734 7.723 -2.223 1 97.81 129 ILE B CA 1
ATOM 2162 C C . ILE B 1 129 ? -20.078 6.621 -3.221 1 97.81 129 ILE B C 1
ATOM 2164 O O . ILE B 1 129 ? -19.766 5.449 -2.99 1 97.81 129 ILE B O 1
ATOM 2168 N N . ASN B 1 130 ? -20.719 7.039 -4.301 1 96.25 130 ASN B N 1
ATOM 2169 C CA . ASN B 1 130 ? -21 6.148 -5.422 1 96.25 130 ASN B CA 1
ATOM 2170 C C . ASN B 1 130 ? -20.016 6.379 -6.574 1 96.25 130 ASN B C 1
ATOM 2172 O O . ASN B 1 130 ? -19.953 7.48 -7.117 1 96.25 130 ASN B O 1
ATOM 2176 N N . VAL B 1 131 ? -19.359 5.293 -6.875 1 96.44 131 VAL B N 1
ATOM 2177 C CA . VAL B 1 131 ? -18.297 5.387 -7.871 1 96.44 131 VAL B CA 1
ATOM 2178 C C . VAL B 1 131 ? -18.828 5 -9.242 1 96.44 131 VAL B C 1
ATOM 2180 O O . VAL B 1 131 ? -19.438 3.939 -9.398 1 96.44 131 VAL B O 1
ATOM 2183 N N . PRO B 1 132 ? -18.656 5.859 -10.227 1 93.5 132 PRO B N 1
ATOM 2184 C CA . PRO B 1 132 ? -19.156 5.555 -11.57 1 93.5 132 PRO B CA 1
ATOM 2185 C C . PRO B 1 132 ? -18.516 4.305 -12.172 1 93.5 132 PRO B C 1
ATOM 2187 O O . PRO B 1 132 ? -17.359 3.998 -11.875 1 93.5 132 PRO B O 1
ATOM 2190 N N . ILE B 1 133 ? -19.297 3.627 -13.031 1 89.38 133 ILE B N 1
ATOM 2191 C CA . ILE B 1 133 ? -18.781 2.451 -13.719 1 89.38 133 ILE B CA 1
ATOM 2192 C C . ILE B 1 133 ? -17.703 2.875 -14.719 1 89.38 133 ILE B C 1
ATOM 2194 O O . ILE B 1 133 ? -17.969 3.68 -15.617 1 89.38 133 ILE B O 1
ATOM 2198 N N . ASP B 1 134 ? -16.547 2.299 -14.547 1 92.75 134 ASP B N 1
ATOM 2199 C CA . ASP B 1 134 ? -15.375 2.586 -15.367 1 92.75 134 ASP B CA 1
ATOM 2200 C C . ASP B 1 134 ? -14.297 1.523 -15.172 1 92.75 134 ASP B C 1
ATOM 2202 O O . ASP B 1 134 ? -14.539 0.485 -14.555 1 92.75 134 ASP B O 1
ATOM 2206 N N . THR B 1 135 ? -13.133 1.805 -15.773 1 92.69 135 THR B N 1
ATOM 2207 C CA . THR B 1 135 ? -12.016 0.923 -15.477 1 92.69 135 THR B CA 1
ATOM 2208 C C . THR B 1 135 ? -11.648 0.992 -13.992 1 92.69 135 THR B C 1
ATOM 2210 O O . THR B 1 135 ? -11.938 1.986 -13.328 1 92.69 135 THR B O 1
ATOM 2213 N N . ARG B 1 136 ? -11.039 -0.016 -13.5 1 93.62 136 ARG B N 1
ATOM 2214 C CA . ARG B 1 136 ? -10.648 -0.063 -12.094 1 93.62 136 ARG B CA 1
ATOM 2215 C C . ARG B 1 136 ? -9.766 1.129 -11.734 1 93.62 136 ARG B C 1
ATOM 2217 O O . ARG B 1 136 ? -9.969 1.769 -10.703 1 93.62 136 ARG B O 1
ATOM 2224 N N . HIS B 1 137 ? -8.797 1.351 -12.57 1 95.06 137 HIS B N 1
ATOM 2225 C CA . HIS B 1 137 ? -7.883 2.457 -12.312 1 95.06 137 HIS B CA 1
ATOM 2226 C C . HIS B 1 137 ? -8.641 3.777 -12.195 1 95.06 137 HIS B C 1
ATOM 2228 O O . HIS B 1 137 ? -8.367 4.57 -11.289 1 95.06 137 HIS B O 1
ATOM 2234 N N . GLU B 1 138 ? -9.523 4.035 -13.133 1 96.19 138 GLU B N 1
ATOM 2235 C CA . GLU B 1 138 ? -10.289 5.277 -13.109 1 96.19 138 GLU B CA 1
ATOM 2236 C C . GLU B 1 138 ? -11.203 5.34 -11.891 1 96.19 138 GLU B C 1
ATOM 2238 O O . GLU B 1 138 ? -11.438 6.418 -11.336 1 96.19 138 GLU B O 1
ATOM 2243 N N . GLN B 1 139 ? -11.773 4.254 -11.484 1 97 139 GLN B N 1
ATOM 2244 C CA . GLN B 1 139 ? -12.578 4.199 -10.266 1 97 139 GLN B CA 1
ATOM 2245 C C . GLN B 1 139 ? -11.742 4.566 -9.039 1 97 139 GLN B C 1
ATOM 2247 O O . GLN B 1 139 ? -12.156 5.379 -8.219 1 97 139 GLN B O 1
ATOM 2252 N N . LYS B 1 140 ? -10.508 3.98 -8.93 1 97.75 140 LYS B N 1
ATOM 2253 C CA . LYS B 1 140 ? -9.602 4.312 -7.836 1 97.75 140 LYS B CA 1
ATOM 2254 C C . LYS B 1 140 ? -9.266 5.805 -7.828 1 97.75 140 LYS B C 1
ATOM 2256 O O . LYS B 1 140 ? -9.242 6.434 -6.77 1 97.75 140 LYS B O 1
ATOM 2261 N N . LYS B 1 141 ? -8.992 6.324 -9.023 1 97.69 141 LYS B N 1
ATOM 2262 C CA . LYS B 1 141 ? -8.695 7.746 -9.148 1 97.69 141 LYS B CA 1
ATOM 2263 C C . LYS B 1 141 ? -9.844 8.602 -8.625 1 97.69 141 LYS B C 1
ATOM 2265 O O . LYS B 1 141 ? -9.609 9.594 -7.93 1 97.69 141 LYS B O 1
ATOM 2270 N N . PHE B 1 142 ? -11.07 8.227 -9.008 1 98.06 142 PHE B N 1
ATOM 2271 C CA . PHE B 1 142 ? -12.25 8.945 -8.555 1 98.06 142 PHE B CA 1
ATOM 2272 C C . PHE B 1 142 ? -12.336 8.938 -7.035 1 98.06 142 PHE B C 1
ATOM 2274 O O . PHE B 1 142 ? -12.57 9.977 -6.418 1 98.06 142 PHE B O 1
ATOM 2281 N N . ILE B 1 143 ? -12.141 7.793 -6.391 1 98.5 143 ILE B N 1
ATOM 2282 C CA . ILE B 1 143 ? -12.211 7.625 -4.941 1 98.5 143 ILE B CA 1
ATOM 2283 C C . ILE B 1 143 ? -11.141 8.477 -4.27 1 98.5 143 ILE B C 1
ATOM 2285 O O . ILE B 1 143 ? -11.43 9.258 -3.357 1 98.5 143 ILE B O 1
ATOM 2289 N N . VAL B 1 144 ? -9.898 8.367 -4.73 1 98.62 144 VAL B N 1
ATOM 2290 C CA . VAL B 1 144 ? -8.766 9.055 -4.125 1 98.62 144 VAL B CA 1
ATOM 2291 C C . VAL B 1 144 ? -8.953 10.562 -4.234 1 98.62 144 VAL B C 1
ATOM 2293 O O . VAL B 1 144 ? -8.695 11.297 -3.279 1 98.62 144 VAL B O 1
ATOM 2296 N N . ASN B 1 145 ? -9.422 11.016 -5.395 1 98.31 145 ASN B N 1
ATOM 2297 C CA . ASN B 1 145 ? -9.703 12.445 -5.551 1 98.31 145 ASN B CA 1
ATOM 2298 C C . ASN B 1 145 ? -10.766 12.914 -4.562 1 98.31 145 ASN B C 1
ATOM 2300 O O . ASN B 1 145 ? -10.656 14.008 -4.004 1 98.31 145 ASN B O 1
ATOM 2304 N N . SER B 1 146 ? -11.797 12.141 -4.371 1 98.44 146 SER B N 1
ATOM 2305 C CA . SER B 1 146 ? -12.852 12.477 -3.416 1 98.44 146 SER B CA 1
ATOM 2306 C C . SER B 1 146 ? -12.297 12.586 -1.999 1 98.44 146 SER B C 1
ATOM 2308 O O . SER B 1 146 ? -12.648 13.508 -1.258 1 98.44 146 SER B O 1
ATOM 2310 N N . ILE B 1 147 ? -11.469 11.648 -1.624 1 98.75 147 ILE B N 1
ATOM 2311 C CA . ILE B 1 147 ? -10.867 11.617 -0.295 1 98.75 147 ILE B CA 1
ATOM 2312 C C . ILE B 1 147 ? -9.977 12.844 -0.107 1 98.75 147 ILE B C 1
ATOM 2314 O O . ILE B 1 147 ? -10.031 13.508 0.932 1 98.75 147 ILE B O 1
ATOM 2318 N N . LEU B 1 148 ? -9.164 13.164 -1.116 1 98.44 148 LEU B N 1
ATOM 2319 C CA . LEU B 1 148 ? -8.242 14.289 -1.033 1 98.44 148 LEU B CA 1
ATOM 2320 C C . LEU B 1 148 ? -8.992 15.609 -0.918 1 98.44 148 LEU B C 1
ATOM 2322 O O . LEU B 1 148 ? -8.555 16.516 -0.214 1 98.44 148 LEU B O 1
ATOM 2326 N N . LYS B 1 149 ? -10.094 15.703 -1.628 1 98 149 LYS B N 1
ATOM 2327 C CA . LYS B 1 149 ? -10.922 16.891 -1.512 1 98 149 LYS B CA 1
ATOM 2328 C C . LYS B 1 149 ? -11.422 17.078 -0.083 1 98 149 LYS B C 1
ATOM 2330 O O . LYS B 1 149 ? -11.398 18.188 0.45 1 98 149 LYS B O 1
ATOM 2335 N N . GLU B 1 150 ? -11.883 16.031 0.533 1 98 150 GLU B N 1
ATOM 2336 C CA . GLU B 1 150 ? -12.344 16.109 1.917 1 98 150 GLU B CA 1
ATOM 2337 C C . GLU B 1 150 ? -11.188 16.422 2.865 1 98 150 GLU B C 1
ATOM 2339 O O . GLU B 1 150 ? -11.352 17.188 3.82 1 98 150 GLU B O 1
ATOM 2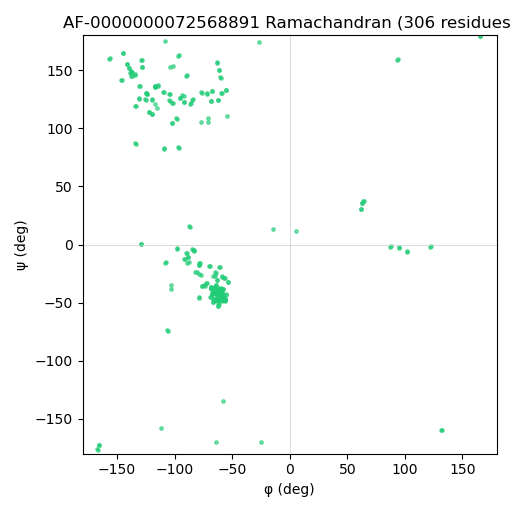344 N N . LEU B 1 151 ? -10.055 15.797 2.623 1 97.88 151 LEU B N 1
ATOM 2345 C CA . LEU B 1 151 ? -8.875 16.062 3.436 1 97.88 151 LEU B CA 1
ATOM 2346 C C . LEU B 1 151 ? -8.484 17.547 3.367 1 97.88 151 LEU B C 1
ATOM 2348 O O . LEU B 1 151 ? -8.125 18.141 4.383 1 97.88 151 LEU B O 1
ATOM 2352 N N . ASP B 1 152 ? -8.562 18.094 2.191 1 96.88 152 ASP B N 1
ATOM 2353 C CA . ASP B 1 152 ? -8.219 19.5 1.989 1 96.88 152 ASP B CA 1
ATOM 2354 C C . ASP B 1 152 ? -9.078 20.406 2.861 1 96.88 152 ASP B C 1
ATOM 2356 O O . ASP B 1 152 ? -8.594 21.391 3.412 1 96.88 152 ASP B O 1
ATOM 2360 N N . LYS B 1 153 ? -10.336 20.062 3.002 1 95.69 153 LYS B N 1
ATOM 2361 C CA . LYS B 1 153 ? -11.25 20.844 3.83 1 95.69 153 LYS B CA 1
ATOM 2362 C C . LYS B 1 153 ? -10.812 20.828 5.293 1 95.69 153 LYS B C 1
ATOM 2364 O O . LYS B 1 153 ? -11.094 21.766 6.039 1 95.69 153 LYS B O 1
ATOM 2369 N N . LEU B 1 154 ? -10.188 19.766 5.695 1 95.06 154 LEU B N 1
ATOM 2370 C CA . LEU B 1 154 ? -9.797 19.594 7.09 1 95.06 154 LEU B CA 1
ATOM 2371 C C . LEU B 1 154 ? -8.492 20.328 7.387 1 95.06 154 LEU B C 1
ATOM 2373 O O . LEU B 1 154 ? -8.188 20.609 8.547 1 95.06 154 LEU B O 1
ATOM 2377 N N . LEU B 1 155 ? -7.754 20.531 6.355 1 93.19 155 LEU B N 1
ATOM 2378 C CA . LEU B 1 155 ? -6.426 21.109 6.543 1 93.19 155 LEU B CA 1
ATOM 2379 C C . LEU B 1 155 ? -6.492 22.625 6.555 1 93.19 155 LEU B C 1
ATOM 2381 O O . LEU B 1 155 ? -5.645 23.281 7.16 1 93.19 155 LEU B O 1
#